Protein AF-0000000075740346 (afdb_homodimer)

Nearest PDB structures (foldseek):
  6wkt-assembly1_A  TM=7.093E-01  e=6.282E-01  Bacillus subtilis subsp. subtilis str. 168
  1x8z-assembly1_A-2  TM=4.408E-01  e=1.291E+00  Arabidopsis thaliana
  1x8z-assembly3_A  TM=4.408E-01  e=1.291E+00  Arabidopsis thaliana
  1x8z-assembly2_C  TM=3.711E-01  e=1.226E+00  Arabidopsis thaliana
  6wkt-assembly1_A  TM=7.091E-01  e=6.767E-01  Bacillus subtilis subsp. subtilis str. 168

pLDDT: mean 74.99, std 20.54, range [30.33, 95.44]

Solvent-accessible surface area (backbone atoms only — not comparable to full-atom values): 16878 Å² total; per-residue (Å²): 137,84,80,79,82,73,70,74,74,73,75,76,65,82,71,90,57,64,65,61,56,53,62,65,62,40,68,74,63,83,58,79,75,68,77,44,74,30,47,50,38,46,49,49,25,42,49,41,40,53,53,29,45,34,54,48,43,38,51,51,48,50,52,32,66,75,29,47,86,83,37,50,70,59,30,51,52,50,51,52,47,50,49,52,23,50,52,27,35,52,52,8,45,53,31,39,59,68,44,36,76,65,10,38,56,28,33,35,51,15,21,54,43,47,43,52,54,55,50,50,51,57,68,71,56,52,86,68,50,77,66,57,68,54,55,54,48,38,28,51,50,26,28,53,39,38,68,29,69,50,27,48,47,45,41,72,101,138,83,81,77,84,74,70,72,78,70,78,78,68,81,69,92,58,62,63,62,54,52,62,66,60,42,66,74,64,83,56,78,76,68,75,43,74,31,46,52,40,45,49,48,24,40,48,41,40,53,52,30,46,33,54,48,44,39,49,52,48,50,52,32,67,72,30,48,86,81,38,50,70,60,28,52,52,50,52,52,47,49,50,51,23,51,54,27,35,51,49,8,45,51,32,40,60,67,45,36,76,66,10,40,56,28,33,35,51,17,20,53,44,46,42,53,54,55,49,50,52,56,67,70,56,52,87,69,49,77,66,56,69,53,53,51,48,39,28,49,50,26,28,54,39,38,66,29,69,49,28,50,46,47,41,72,104

Sequence (314 aa):
MTTDSATAKISHRPTSLDETARADRLPPLPDGLPVEPSSRTAVATAAVSIVNGWATSVVATDLITGWWRSDRLFCIAVGFLALVFASSTTAGVIMLLLRRPFGRYLIVVGAVVAVLTYGGVFIAGARVAWIVHAFPVLPIASAVLALHPQTRRWLFDMTTDSATAKISHRPTSLDETARADRLPPLPDGLPVEPSSRTAVATAAVSIVNGWATSVVATDLITGWWRSDRLFCIAVGFLALVFASSTTAGVIMLLLRRPFGRYLIVVGAVVAVLTYGGVFIAGARVAWIVHAFPVLPIASAVLALHPQTRRWLFD

Secondary structure (DSSP, 8-state):
------TT-------S-HHHHHHHSS-----S----HHHHHHHHHHHHHHHHHHHHHHHHHHHHHHHTTT-HHHHHHHHHHHHHHHHHHHHHHHHHHTT-THHHHHHHHHHHHHHHHHHHHHHTT----HHHHHTTHHHHHHHHHHHSHHHHHHHH-/------TT-------S-HHHHHHHSS-----S----HHHHHHHHHHHHHHHHHHHHHHHHHHHHHHHTTT-HHHHHHHHHHHHHHHHHHHHHHHHHHTT-THHHHHHHHHHHHHHHHHHHHHHTT----HHHHHTTHHHHHHHHHHHSHHHHHHHH-

Foldseek 3Di:
DPPDPPPDPPDPPPDPPCVVVVVVPPPPPCPPVPCPPLVVLLVVLLVLLVVLLVLLVVLLVVVCVVCVPPCVVLNVVSVVLNVLLVVLSVQLNVCLVVLHLCSLVSLLVSLVSSVVSLVVVVVVVPPCPPVSVVSNVSSVVSNCSSPDVSSVVSSVD/DPPPCPPPPPDPPPPPPCVVVVVVPPPPPCPPVPCPPLVVLLVVLLVLLVVLLVLLVVLLVVVLVVCVPPCVVLNVVSVVLNVLLVVLSVQLNVCLVVLHLCSLVSLLVSLVSSVVSLVVVVVVVPPCPPVSVVSNVSSVVSNCSSPDVSSVVSSVD

Organism: Mycobacterium marinum (strain ATCC BAA-535 / M) (NCBI:txid216594)

Radius of gyration: 31.02 Å; Cα contacts (8 Å, |Δi|>4): 321; chains: 2; bounding box: 68×115×75 Å

Structure (mmCIF, N/CA/C/O backbone):
data_AF-0000000075740346-model_v1
#
loop_
_entity.id
_entity.type
_entity.pdbx_description
1 polymer 'Uncharacterized protein'
#
loop_
_atom_site.group_PDB
_atom_site.id
_atom_site.type_symbol
_atom_site.label_atom_id
_atom_site.label_alt_id
_atom_site.label_comp_id
_atom_site.label_asym_id
_atom_site.label_entity_id
_atom_site.label_seq_id
_atom_site.pdbx_PDB_ins_code
_atom_site.Cartn_x
_atom_site.Cartn_y
_atom_site.Cartn_z
_atom_site.occupancy
_atom_site.B_iso_or_equiv
_atom_site.auth_seq_id
_atom_site.auth_comp_id
_atom_site.auth_asym_id
_atom_site.auth_atom_id
_atom_site.pdbx_PDB_model_num
ATOM 1 N N . MET A 1 1 ? 32.062 87.875 22.812 1 30.33 1 MET A N 1
ATOM 2 C CA . MET A 1 1 ? 31.859 86.812 21.875 1 30.33 1 MET A CA 1
ATOM 3 C C . MET A 1 1 ? 31.875 85.438 22.594 1 30.33 1 MET A C 1
ATOM 5 O O . MET A 1 1 ? 32.906 84.75 22.609 1 30.33 1 MET A O 1
ATOM 9 N N . THR A 1 2 ? 31.453 85.375 23.844 1 35.38 2 THR A N 1
ATOM 10 C CA . THR A 1 2 ? 31.312 84.25 24.766 1 35.38 2 THR A CA 1
ATOM 11 C C . THR A 1 2 ? 30.344 83.25 24.188 1 35.38 2 THR A C 1
ATOM 13 O O . THR A 1 2 ? 29.188 83.5 23.938 1 35.38 2 THR A O 1
ATOM 16 N N . THR A 1 3 ? 30.859 82.25 23.344 1 40.22 3 THR A N 1
ATOM 17 C CA . THR A 1 3 ? 30.391 81.062 22.672 1 40.22 3 THR A CA 1
ATOM 18 C C . THR A 1 3 ? 29.781 80.062 23.656 1 40.22 3 THR A C 1
ATOM 20 O O . THR A 1 3 ? 30.469 79.5 24.516 1 40.22 3 THR A O 1
ATOM 23 N N . ASP A 1 4 ? 28.625 80.312 24.297 1 37.72 4 ASP A N 1
ATOM 24 C CA . ASP A 1 4 ? 27.844 79.375 25.125 1 37.72 4 ASP A CA 1
ATOM 25 C C . ASP A 1 4 ? 27.75 78 24.5 1 37.72 4 ASP A C 1
ATOM 27 O O . ASP A 1 4 ? 27.75 77.875 23.266 1 37.72 4 ASP A O 1
ATOM 31 N N . SER A 1 5 ? 28.125 76.875 25.172 1 40.06 5 SER A N 1
ATOM 32 C CA . SER A 1 5 ? 28.312 75.438 25.234 1 40.06 5 SER A CA 1
ATOM 33 C C . SER A 1 5 ? 27.016 74.688 24.922 1 40.06 5 SER A C 1
ATOM 35 O O . SER A 1 5 ? 26.203 74.438 25.812 1 40.06 5 SER A O 1
ATOM 37 N N . ALA A 1 6 ? 26.172 75.125 23.969 1 43.91 6 ALA A N 1
ATOM 38 C CA . ALA A 1 6 ? 24.891 74.438 23.719 1 43.91 6 ALA A CA 1
ATOM 39 C C . ALA A 1 6 ? 25.078 73 23.391 1 43.91 6 ALA A C 1
ATOM 41 O O . ALA A 1 6 ? 24.141 72.312 22.938 1 43.91 6 ALA A O 1
ATOM 42 N N . THR A 1 7 ? 26.266 72.375 23.453 1 39.78 7 THR A N 1
ATOM 43 C CA . THR A 1 7 ? 26.312 71.188 22.609 1 39.78 7 THR A CA 1
ATOM 44 C C . THR A 1 7 ? 25.422 70.062 23.188 1 39.78 7 THR A C 1
ATOM 46 O O . THR A 1 7 ? 25.234 69.062 22.547 1 39.78 7 THR A O 1
ATOM 49 N N . ALA A 1 8 ? 25.125 70.062 24.484 1 43.44 8 ALA A N 1
ATOM 50 C CA . ALA A 1 8 ? 25.156 68.688 24.984 1 43.44 8 ALA A CA 1
ATOM 51 C C . ALA A 1 8 ? 23.891 67.938 24.562 1 43.44 8 ALA A C 1
ATOM 53 O O . ALA A 1 8 ? 23.375 67.062 25.312 1 43.44 8 ALA A O 1
ATOM 54 N N . LYS A 1 9 ? 22.969 68.5 23.828 1 41.09 9 LYS A N 1
ATOM 55 C CA . LYS A 1 9 ? 21.734 67.688 23.906 1 41.09 9 LYS A CA 1
ATOM 56 C C . LYS A 1 9 ? 21.922 66.312 23.25 1 41.09 9 LYS A C 1
ATOM 58 O O . LYS A 1 9 ? 21.75 66.188 22.047 1 41.09 9 LYS A O 1
ATOM 63 N N . ILE A 1 10 ? 23.062 65.688 23.359 1 38.34 10 ILE A N 1
ATOM 64 C CA . ILE A 1 10 ? 23.094 64.438 22.578 1 38.34 10 ILE A CA 1
ATOM 65 C C . ILE A 1 10 ? 21.859 63.594 22.891 1 38.34 10 ILE A C 1
ATOM 67 O O . ILE A 1 10 ? 21.453 63.5 24.062 1 38.34 10 ILE A O 1
ATOM 71 N N . SER A 1 11 ? 21.031 63.156 21.844 1 38.66 11 SER A N 1
ATOM 72 C CA . SER A 1 11 ? 19.953 62.281 21.406 1 38.66 11 SER A CA 1
ATOM 73 C C . SER A 1 11 ? 20.062 60.906 22.016 1 38.66 11 SER A C 1
ATOM 75 O O . SER A 1 11 ? 21.047 60.188 21.766 1 38.66 11 SER A O 1
ATOM 77 N N . HIS A 1 12 ? 19.828 60.75 23.328 1 38.53 12 HIS A N 1
ATOM 78 C CA . HIS A 1 12 ? 19.719 59.406 23.844 1 38.53 12 HIS A CA 1
ATOM 79 C C . HIS A 1 12 ? 18.891 58.531 22.906 1 38.53 12 HIS A C 1
ATOM 81 O O . HIS A 1 12 ? 17.688 58.719 22.766 1 38.53 12 HIS A O 1
ATOM 87 N N . ARG A 1 13 ? 19.453 58.188 21.719 1 42.97 13 ARG A N 1
ATOM 88 C CA . ARG A 1 13 ? 18.812 57.125 20.922 1 42.97 13 ARG A CA 1
ATOM 89 C C . ARG A 1 13 ? 18.312 56 21.812 1 42.97 13 ARG A C 1
ATOM 91 O O . ARG A 1 13 ? 19.047 55.5 22.672 1 42.97 13 ARG A O 1
ATOM 98 N N . PRO A 1 14 ? 16.984 56.031 22.078 1 45.62 14 PRO A N 1
ATOM 99 C CA . PRO A 1 14 ? 16.438 54.844 22.75 1 45.62 14 PRO A CA 1
ATOM 100 C C . PRO A 1 14 ? 17.125 53.562 22.344 1 45.62 14 PRO A C 1
ATOM 102 O O . PRO A 1 14 ? 17.469 53.344 21.172 1 45.62 14 PRO A O 1
ATOM 105 N N . THR A 1 15 ? 18.109 53 23.141 1 41.03 15 THR A N 1
ATOM 106 C CA . THR A 1 15 ? 18.812 51.719 23.109 1 41.03 15 THR A CA 1
ATOM 107 C C . THR A 1 15 ? 17.922 50.625 22.531 1 41.03 15 THR A C 1
ATOM 109 O O . THR A 1 15 ? 16.703 50.75 22.516 1 41.03 15 THR A O 1
ATOM 112 N N . SER A 1 16 ? 18.594 49.469 22.125 1 42.53 16 SER A N 1
ATOM 113 C CA . SER A 1 16 ? 18.422 48.125 21.562 1 42.53 16 S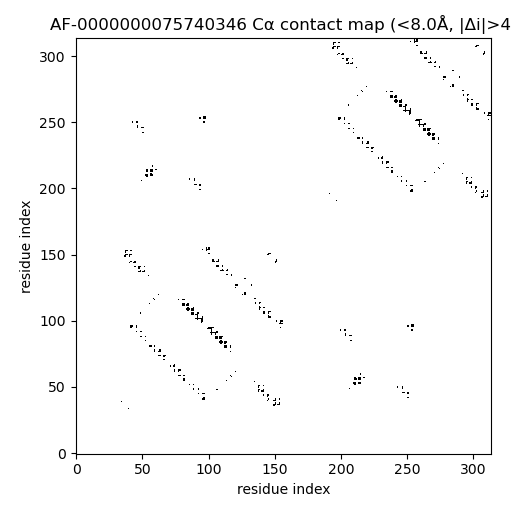ER A CA 1
ATOM 114 C C . SER A 1 16 ? 17.312 47.375 22.281 1 42.53 16 SER A C 1
ATOM 116 O O . SER A 1 16 ? 17.578 46.375 22.969 1 42.53 16 SER A O 1
ATOM 118 N N . LEU A 1 17 ? 16.469 48.062 23.031 1 38.41 17 LEU A N 1
ATOM 119 C CA . LEU A 1 17 ? 15.492 47.281 23.766 1 38.41 17 LEU A CA 1
ATOM 120 C C . LEU A 1 17 ? 14.883 46.188 22.875 1 38.41 17 LEU A C 1
ATOM 122 O O . LEU A 1 17 ? 14.82 45.031 23.266 1 38.41 17 LEU A O 1
ATOM 126 N N . ASP A 1 18 ? 13.719 46.562 22.188 1 38.19 18 ASP A N 1
ATOM 127 C CA . ASP A 1 18 ? 12.531 45.75 21.922 1 38.19 18 ASP A CA 1
ATOM 128 C C . ASP A 1 18 ? 12.781 44.75 20.797 1 38.19 18 ASP A C 1
ATOM 130 O O . ASP A 1 18 ? 11.844 44.125 20.281 1 38.19 18 ASP A O 1
ATOM 134 N N . GLU A 1 19 ? 13.883 44.906 20.062 1 48.41 19 GLU A N 1
ATOM 135 C CA . GLU A 1 19 ? 14.102 43.875 19.047 1 48.41 19 GLU A CA 1
ATOM 136 C C . GLU A 1 19 ? 14.219 42.5 19.672 1 48.41 19 GLU A C 1
ATOM 138 O O . GLU A 1 19 ? 13.742 41.5 19.094 1 48.41 19 GLU A O 1
ATOM 143 N N . THR A 1 20 ? 14.938 42.406 20.828 1 48.62 20 THR A N 1
ATOM 144 C CA . THR A 1 20 ? 15.055 41.094 21.453 1 48.62 20 THR A CA 1
ATOM 145 C C . THR A 1 20 ? 13.695 40.625 21.969 1 48.62 20 THR A C 1
ATOM 147 O O . THR A 1 20 ? 13.445 39.406 22.062 1 48.62 20 THR A O 1
ATOM 150 N N . ALA A 1 21 ? 12.852 41.438 22.469 1 48.16 21 ALA A N 1
ATOM 151 C CA . ALA A 1 21 ? 11.508 41.094 22.891 1 48.16 21 ALA A CA 1
ATOM 152 C C . ALA A 1 21 ? 10.648 40.656 21.719 1 48.16 21 ALA A C 1
ATOM 154 O O . ALA A 1 21 ? 9.789 39.781 21.844 1 48.16 21 ALA A O 1
ATOM 155 N N . ARG A 1 22 ? 10.719 41.281 20.609 1 48.88 22 ARG A N 1
ATOM 156 C CA . ARG A 1 22 ? 9.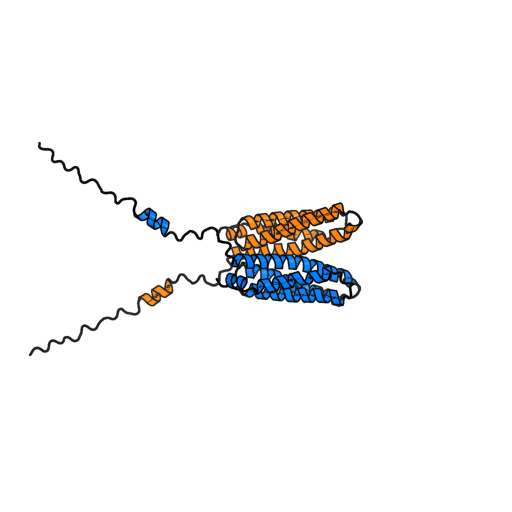969 40.812 19.453 1 48.88 22 ARG A CA 1
ATOM 157 C C . ARG A 1 22 ? 10.5 39.469 18.969 1 48.88 22 ARG A C 1
ATOM 159 O O . ARG A 1 22 ? 9.742 38.625 18.438 1 48.88 22 ARG A O 1
ATOM 166 N N . ALA A 1 23 ? 11.812 39.281 18.984 1 50.09 23 ALA A N 1
ATOM 167 C CA . ALA A 1 23 ? 12.352 37.969 18.625 1 50.09 23 ALA A CA 1
ATOM 168 C C . ALA A 1 23 ? 11.906 36.906 19.609 1 50.09 23 ALA A C 1
ATOM 170 O O . ALA A 1 23 ? 11.727 35.719 19.219 1 50.09 23 ALA A O 1
ATOM 171 N N . ASP A 1 24 ? 11.805 37.125 20.844 1 45.25 24 ASP A N 1
ATOM 172 C CA . ASP A 1 24 ? 11.414 36.125 21.828 1 45.25 24 ASP A CA 1
ATOM 173 C C . ASP A 1 24 ? 9.938 35.75 21.672 1 45.25 24 ASP A C 1
ATOM 175 O O . ASP A 1 24 ? 9.523 34.688 22.109 1 45.25 24 ASP A O 1
ATOM 179 N N . ARG A 1 25 ? 9.047 36.75 21.422 1 44.62 25 ARG A N 1
ATOM 180 C CA . ARG A 1 25 ? 7.641 36.406 21.297 1 44.62 25 ARG A CA 1
ATOM 181 C C . ARG A 1 25 ? 7.359 35.781 19.922 1 44.62 25 ARG A C 1
ATOM 183 O O . ARG A 1 25 ? 6.203 35.688 19.5 1 44.62 25 ARG A O 1
ATOM 190 N N . LEU A 1 26 ? 8.242 35.969 18.938 1 45.31 26 LEU A N 1
ATOM 191 C CA . LEU A 1 26 ? 7.852 35.125 17.828 1 45.31 26 LEU A CA 1
ATOM 192 C C . LEU A 1 26 ? 7.48 33.719 18.297 1 45.31 26 LEU A C 1
ATOM 194 O O . LEU A 1 26 ? 8.211 33.094 19.094 1 45.31 26 LEU A O 1
ATOM 198 N N . PRO A 1 27 ? 6.137 33.406 18.453 1 43.91 27 PRO A N 1
ATOM 199 C CA . PRO A 1 27 ? 5.926 32 18.828 1 43.91 27 PRO A CA 1
ATOM 200 C C . PRO A 1 27 ? 7.039 31.078 18.328 1 43.91 27 PRO A C 1
ATOM 202 O O . PRO A 1 27 ? 7.676 31.375 17.312 1 43.91 27 PRO A O 1
ATOM 205 N N . PRO A 1 28 ? 7.918 30.453 19.219 1 41.09 28 PRO A N 1
ATOM 206 C CA . PRO A 1 28 ? 8.852 29.469 18.641 1 41.09 28 PRO A CA 1
ATOM 207 C C . PRO A 1 28 ? 8.391 28.953 17.281 1 41.09 28 PRO A C 1
ATOM 209 O O . PRO A 1 28 ? 7.188 28.781 17.062 1 41.09 28 PRO A O 1
ATOM 212 N N . LEU A 1 29 ? 8.859 29.406 16.172 1 40.84 29 LEU A N 1
ATOM 213 C CA . LEU A 1 29 ? 8.602 28.656 14.945 1 40.84 29 LEU A CA 1
ATOM 214 C C . LEU A 1 29 ? 8.328 27.188 15.25 1 40.84 29 LEU A C 1
ATOM 216 O O . LEU A 1 29 ? 8.945 26.609 16.156 1 40.84 29 LEU A O 1
ATOM 220 N N . PRO A 1 30 ? 7.027 26.781 15.18 1 39.31 30 PRO A N 1
ATOM 221 C CA . PRO A 1 30 ? 6.91 25.359 15.5 1 39.31 30 PRO A CA 1
ATOM 222 C C . PRO A 1 30 ? 8.188 24.578 15.195 1 39.31 30 PRO A C 1
ATOM 224 O O . PRO A 1 30 ? 8.711 24.656 14.078 1 39.31 30 PRO A O 1
ATOM 227 N N . ASP A 1 31 ? 9.227 24.641 16.031 1 39.09 31 ASP A N 1
ATOM 228 C CA . ASP A 1 31 ? 10.406 23.781 15.906 1 39.09 31 ASP A CA 1
ATOM 229 C C . ASP A 1 31 ? 10.156 22.656 14.906 1 39.09 31 ASP A C 1
ATOM 231 O O . ASP A 1 31 ? 9.008 22.375 14.555 1 39.09 31 ASP A O 1
ATOM 235 N N . GLY A 1 32 ? 11.203 21.922 14.383 1 40.31 32 GLY A N 1
ATOM 236 C CA . GLY A 1 32 ? 11.078 20.688 13.625 1 40.31 32 GLY A CA 1
ATOM 237 C C . GLY A 1 32 ? 9.891 19.844 14.055 1 40.31 32 GLY A C 1
ATOM 238 O O . GLY A 1 32 ? 9.438 19.938 15.195 1 40.31 32 GLY A O 1
ATOM 239 N N . LEU A 1 33 ? 8.789 19.781 13.344 1 42.03 33 LEU A N 1
ATOM 240 C CA . LEU A 1 33 ? 7.609 19.016 13.742 1 42.03 33 LEU A CA 1
ATOM 241 C C . LEU A 1 33 ? 7.98 17.906 14.727 1 42.03 33 LEU A C 1
ATOM 243 O O . LEU A 1 33 ? 8.711 16.984 14.375 1 42.03 33 LEU A O 1
ATOM 247 N N . PRO A 1 34 ? 8.336 18.109 15.898 1 44.19 34 PRO A N 1
ATOM 248 C CA . PRO A 1 34 ? 8.508 17 16.828 1 44.19 34 PRO A CA 1
ATOM 249 C C . PRO A 1 34 ? 7.625 15.797 16.484 1 44.19 34 PRO A C 1
ATOM 251 O O . PRO A 1 34 ? 6.43 15.961 16.234 1 44.19 34 PRO A O 1
ATOM 254 N N . VAL A 1 35 ? 8.172 14.82 15.703 1 51.28 35 VAL A N 1
ATOM 255 C CA . VAL A 1 35 ? 7.398 13.586 15.57 1 51.28 35 VAL A CA 1
ATOM 256 C C . VAL A 1 35 ? 6.812 13.203 16.922 1 51.28 35 VAL A C 1
ATOM 258 O O . VAL A 1 35 ? 7.547 12.875 17.859 1 51.28 35 VAL A O 1
ATOM 261 N N . GLU A 1 36 ? 5.895 13.93 17.422 1 57.44 36 GLU A N 1
ATOM 262 C CA . GLU A 1 36 ? 5.191 13.578 18.656 1 57.44 36 GLU A CA 1
ATOM 263 C C . GLU A 1 36 ? 4.871 12.086 18.703 1 57.44 36 GLU A C 1
ATOM 265 O O . GLU A 1 36 ? 4.73 11.445 17.656 1 57.44 36 GLU A O 1
ATOM 270 N N . PRO A 1 37 ? 5.246 11.422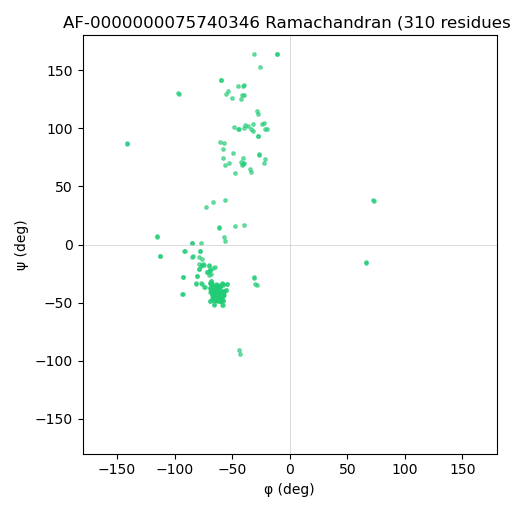 19.844 1 56.56 37 PRO A N 1
ATOM 271 C CA . PRO A 1 37 ? 4.953 10 20.031 1 56.56 37 PRO A CA 1
ATOM 272 C C . PRO A 1 37 ? 3.686 9.555 19.312 1 56.56 37 PRO A C 1
ATOM 274 O O . PRO A 1 37 ? 3.635 8.445 18.766 1 56.56 37 PRO A O 1
ATOM 277 N N . SER A 1 38 ? 2.691 10.43 19.234 1 62.12 38 SER A N 1
ATOM 278 C CA . SER A 1 38 ? 1.438 10.102 18.562 1 62.12 38 SER A CA 1
ATOM 279 C C . SER A 1 38 ? 1.634 9.969 17.062 1 62.12 38 SER A C 1
ATOM 281 O O . SER A 1 38 ? 1.048 9.086 16.422 1 62.12 38 SER A O 1
ATOM 283 N N . SER A 1 39 ? 2.709 10.617 16.703 1 77.56 39 SER A N 1
ATOM 284 C CA . SER A 1 39 ? 2.984 10.57 15.273 1 77.56 39 SER A CA 1
ATOM 285 C C . SER A 1 39 ? 3.623 9.242 14.883 1 77.56 39 SER A C 1
ATOM 287 O O . SER A 1 39 ? 3.332 8.703 13.812 1 77.56 39 SER A O 1
ATOM 289 N N . ARG A 1 40 ? 4.195 8.625 15.93 1 85.19 40 ARG A N 1
ATOM 290 C CA . ARG A 1 40 ? 4.867 7.359 15.648 1 85.19 40 ARG A CA 1
ATOM 291 C C . ARG A 1 40 ? 3.855 6.23 15.477 1 85.19 40 ARG A C 1
ATOM 293 O O . ARG A 1 40 ? 4.039 5.352 14.633 1 85.19 40 ARG A O 1
ATOM 300 N N . THR A 1 41 ? 2.816 6.324 16.188 1 85.75 41 THR A N 1
ATOM 301 C CA . THR A 1 41 ? 1.811 5.273 16.094 1 85.75 41 THR A CA 1
ATOM 302 C C . THR A 1 41 ? 1.021 5.391 14.789 1 85.75 41 THR A C 1
ATOM 304 O O . THR A 1 41 ? 0.663 4.379 14.18 1 85.75 41 THR A O 1
ATOM 307 N N . ALA A 1 42 ? 0.803 6.59 14.438 1 88.31 42 ALA A N 1
ATOM 308 C CA . ALA A 1 42 ? 0.122 6.801 13.164 1 88.31 42 ALA A CA 1
ATOM 309 C C . ALA A 1 42 ? 0.976 6.312 12 1 88.31 42 ALA A C 1
ATOM 311 O O . ALA A 1 42 ? 0.472 5.66 11.086 1 88.31 42 ALA A O 1
ATOM 312 N N . VAL A 1 43 ? 2.217 6.598 12.117 1 90.12 43 VAL A N 1
ATOM 313 C CA . VAL A 1 43 ? 3.166 6.172 11.094 1 90.12 43 VAL A CA 1
ATOM 314 C C . VAL A 1 43 ? 3.27 4.648 11.086 1 90.12 43 VAL A C 1
ATOM 316 O O . VAL A 1 43 ? 3.234 4.027 10.016 1 90.12 43 VAL A O 1
ATOM 319 N N . ALA A 1 44 ? 3.346 4.105 12.148 1 92 44 ALA A N 1
ATOM 320 C CA . ALA A 1 44 ? 3.418 2.652 12.266 1 92 44 ALA A CA 1
ATOM 321 C C . ALA A 1 44 ? 2.154 1.995 11.727 1 92 44 ALA A C 1
ATOM 323 O O . ALA A 1 44 ? 2.225 0.981 11.023 1 92 44 ALA A O 1
ATOM 324 N N . THR A 1 45 ? 1.029 2.584 12.062 1 92.69 45 THR A N 1
ATOM 325 C CA . THR A 1 45 ? -0.24 2.064 11.57 1 92.69 45 THR A CA 1
ATOM 326 C C . THR A 1 45 ? -0.282 2.098 10.039 1 92.69 45 THR A C 1
ATOM 328 O O . THR A 1 45 ? -0.655 1.11 9.406 1 92.69 45 THR A O 1
ATOM 331 N N . ALA A 1 46 ? 0.135 3.16 9.523 1 93.88 46 ALA A N 1
ATOM 332 C CA . ALA A 1 46 ? 0.14 3.303 8.062 1 93.88 46 ALA A CA 1
ATOM 333 C C . ALA A 1 46 ? 1.101 2.309 7.422 1 93.88 46 ALA A C 1
ATOM 335 O O . ALA A 1 46 ? 0.745 1.631 6.453 1 93.88 46 ALA A O 1
ATOM 336 N N . ALA A 1 47 ? 2.275 2.188 7.965 1 93.75 47 ALA A N 1
ATOM 337 C CA . ALA A 1 47 ? 3.291 1.286 7.43 1 93.75 47 ALA A CA 1
ATOM 338 C C . ALA A 1 47 ? 2.818 -0.164 7.477 1 93.75 47 ALA A C 1
ATOM 340 O O . ALA A 1 47 ? 2.865 -0.875 6.473 1 93.75 47 ALA A O 1
ATOM 341 N N . VAL A 1 48 ? 2.309 -0.57 8.508 1 93.56 48 VAL A N 1
ATOM 342 C CA . VAL A 1 48 ? 1.862 -1.945 8.703 1 93.56 48 VAL A CA 1
ATOM 343 C C . VAL A 1 48 ? 0.66 -2.229 7.805 1 93.56 48 VAL A C 1
ATOM 345 O O . VAL A 1 48 ? 0.546 -3.316 7.234 1 93.56 48 VAL A O 1
ATOM 348 N N . SER A 1 49 ? -0.209 -1.264 7.703 1 95 49 SER A N 1
ATOM 349 C CA . SER A 1 49 ? -1.384 -1.431 6.852 1 95 49 SER A CA 1
ATOM 350 C C . SER A 1 49 ? -0.99 -1.573 5.387 1 95 49 SER A C 1
ATOM 352 O O . SER A 1 49 ? -1.563 -2.387 4.66 1 95 49 SER A O 1
ATOM 354 N N . ILE A 1 50 ? -0.055 -0.805 4.98 1 93.88 50 ILE A N 1
ATOM 355 C CA . ILE A 1 50 ? 0.409 -0.884 3.6 1 93.88 50 ILE A CA 1
ATOM 356 C C . ILE A 1 50 ? 1.056 -2.244 3.35 1 93.88 50 ILE A C 1
ATOM 358 O O . ILE A 1 50 ? 0.735 -2.922 2.369 1 93.88 50 ILE A O 1
ATOM 362 N N . VAL A 1 51 ? 1.892 -2.74 4.215 1 91.81 51 VAL A N 1
ATOM 363 C CA . VAL A 1 51 ? 2.555 -4.035 4.102 1 91.81 51 VAL A CA 1
ATOM 364 C C . VAL A 1 51 ? 1.515 -5.152 4.141 1 91.81 51 VAL A C 1
ATOM 366 O O . VAL A 1 51 ? 1.612 -6.129 3.393 1 91.81 51 VAL A O 1
ATOM 369 N N . ASN A 1 52 ? 0.596 -4.926 5.012 1 92.5 52 ASN A N 1
ATOM 370 C CA . ASN A 1 52 ? -0.514 -5.871 5.07 1 92.5 52 ASN A CA 1
ATOM 371 C C . ASN A 1 52 ? -1.229 -5.977 3.727 1 92.5 52 ASN A C 1
ATOM 373 O O . ASN A 1 52 ? -1.646 -7.062 3.324 1 92.5 52 ASN A O 1
ATOM 377 N N . GLY A 1 53 ? -1.391 -4.855 3.123 1 92.12 53 GLY A N 1
ATOM 378 C CA . GLY A 1 53 ? -2.012 -4.852 1.808 1 92.12 53 GLY A CA 1
ATOM 379 C C . GLY A 1 53 ? -1.235 -5.652 0.779 1 92.12 53 GLY A C 1
ATOM 380 O O . GLY A 1 53 ? -1.826 -6.359 -0.04 1 92.12 53 GLY A O 1
ATOM 381 N N . TRP A 1 54 ? 0.059 -5.57 0.799 1 91.06 54 TRP A N 1
ATOM 382 C CA . TRP A 1 54 ? 0.9 -6.332 -0.118 1 91.06 54 TRP A CA 1
ATOM 383 C C . TRP A 1 54 ? 0.742 -7.828 0.115 1 91.06 54 TRP A C 1
ATOM 385 O O . TRP A 1 54 ? 0.553 -8.594 -0.833 1 91.06 54 TRP A O 1
ATOM 395 N N . ALA A 1 55 ? 0.829 -8.195 1.269 1 88.81 55 ALA A N 1
ATOM 396 C CA . ALA A 1 55 ? 0.677 -9.602 1.621 1 88.81 55 ALA A CA 1
ATOM 397 C C . ALA A 1 55 ? -0.701 -10.117 1.223 1 88.81 55 ALA A C 1
ATOM 399 O O . ALA A 1 55 ? -0.822 -11.219 0.667 1 88.81 55 ALA A O 1
ATOM 400 N N . THR A 1 56 ? -1.681 -9.383 1.511 1 90.25 56 THR A N 1
ATOM 401 C CA . THR A 1 56 ? -3.053 -9.789 1.228 1 90.25 56 THR A CA 1
ATOM 402 C C . THR A 1 56 ? -3.285 -9.891 -0.277 1 90.25 56 THR A C 1
ATOM 404 O O . THR A 1 56 ? -3.988 -10.797 -0.74 1 90.25 56 THR A O 1
ATOM 407 N N . SER A 1 57 ? -2.732 -9.016 -0.958 1 89.31 57 SER A N 1
ATOM 408 C CA . SER A 1 57 ? -2.893 -9.055 -2.406 1 89.31 57 SER A CA 1
ATOM 409 C C . SER A 1 57 ? -2.238 -10.297 -2.998 1 89.31 57 SER A C 1
ATOM 411 O O . SER A 1 57 ? -2.797 -10.938 -3.895 1 89.31 57 SER A O 1
ATOM 413 N N . VAL A 1 58 ? -1.095 -10.695 -2.545 1 87.44 58 VAL A N 1
ATOM 414 C CA . VAL A 1 58 ? -0.395 -11.891 -3.004 1 87.44 58 VAL A CA 1
ATOM 415 C C . VAL A 1 58 ? -1.22 -13.133 -2.674 1 87.44 58 VAL A C 1
ATOM 417 O O . VAL A 1 58 ? -1.408 -14.008 -3.525 1 87.44 58 VAL A O 1
ATOM 420 N N . VAL A 1 59 ? -1.726 -13.164 -1.533 1 85.81 59 VAL A N 1
ATOM 421 C CA . VAL A 1 59 ? -2.506 -14.312 -1.092 1 85.81 59 VAL A CA 1
ATOM 422 C C . VAL A 1 59 ? -3.793 -14.414 -1.91 1 85.81 59 VAL A C 1
ATOM 424 O O . VAL A 1 59 ? -4.172 -15.5 -2.352 1 85.81 59 VAL A O 1
ATOM 427 N N . ALA A 1 60 ? -4.43 -13.297 -2.021 1 88.81 60 ALA A N 1
ATOM 428 C CA . ALA A 1 60 ? -5.668 -13.281 -2.799 1 88.81 60 ALA A CA 1
ATOM 429 C C . ALA A 1 60 ? -5.422 -13.75 -4.23 1 88.81 60 ALA A C 1
ATOM 431 O O . ALA A 1 60 ? -6.219 -14.516 -4.785 1 88.81 60 ALA A O 1
ATOM 432 N N . THR A 1 61 ? -4.379 -13.289 -4.809 1 88.12 61 THR A N 1
ATOM 433 C CA . THR A 1 61 ? -4.066 -13.688 -6.176 1 88.12 61 THR A CA 1
ATOM 434 C C . THR A 1 61 ? -3.738 -15.18 -6.242 1 88.12 61 THR A C 1
ATOM 436 O O . THR A 1 61 ? -4.16 -15.875 -7.172 1 88.12 61 THR A O 1
ATOM 439 N N . ASP A 1 62 ? -3.023 -15.641 -5.301 1 84.94 62 ASP A N 1
ATOM 440 C CA . ASP A 1 62 ? -2.705 -17.062 -5.242 1 84.94 62 ASP A CA 1
ATOM 441 C C . ASP A 1 62 ? -3.975 -17.906 -5.137 1 84.94 62 ASP A C 1
ATOM 443 O O . ASP A 1 62 ? -4.09 -18.953 -5.785 1 84.94 62 ASP A O 1
ATOM 447 N N . LEU A 1 63 ? -4.852 -17.531 -4.324 1 83.94 63 LEU A N 1
ATOM 448 C CA . LEU A 1 63 ? -6.113 -18.25 -4.16 1 83.94 63 LEU A CA 1
ATOM 449 C C . LEU A 1 63 ? -6.902 -18.25 -5.465 1 83.94 63 LEU A C 1
ATOM 451 O O . LEU A 1 63 ? -7.438 -19.297 -5.859 1 83.94 63 LEU A O 1
ATOM 455 N N . ILE A 1 64 ? -6.934 -17.094 -6.105 1 86.38 64 ILE A N 1
ATOM 456 C CA . ILE A 1 64 ? -7.695 -16.953 -7.344 1 86.38 64 ILE A CA 1
ATOM 457 C C . ILE A 1 64 ? -7.059 -17.812 -8.438 1 86.38 64 ILE A C 1
ATOM 459 O O . ILE A 1 64 ? -7.754 -18.547 -9.141 1 86.38 64 ILE A O 1
ATOM 463 N N . THR A 1 65 ? -5.824 -17.781 -8.555 1 84.62 65 THR A N 1
ATOM 464 C CA . THR A 1 65 ? -5.121 -18.547 -9.578 1 84.62 65 THR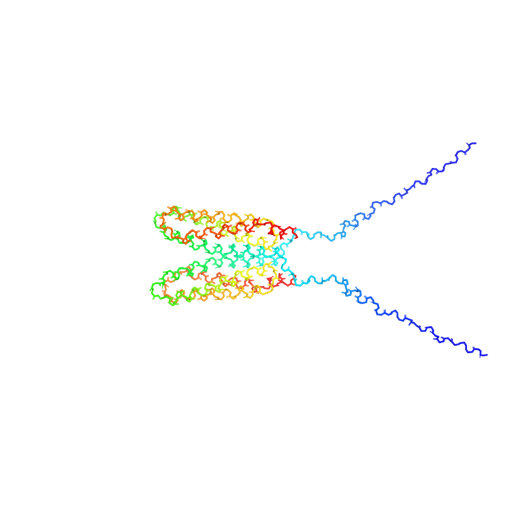 A CA 1
ATOM 465 C C . THR A 1 65 ? -5.219 -20.047 -9.297 1 84.62 65 THR A C 1
ATOM 467 O O . THR A 1 65 ? -5.324 -20.859 -10.219 1 84.62 65 THR A O 1
ATOM 470 N N . GLY A 1 66 ? -5.145 -20.422 -8.086 1 82.38 66 GLY A N 1
ATOM 471 C CA . GLY A 1 66 ? -5.188 -21.828 -7.703 1 82.38 66 GLY A CA 1
ATOM 472 C C . GLY A 1 66 ? -6.543 -22.469 -7.938 1 82.38 66 GLY A C 1
ATOM 473 O O . GLY A 1 66 ? -6.625 -23.672 -8.227 1 82.38 66 GLY A O 1
ATOM 474 N N . TRP A 1 67 ? -7.578 -21.641 -7.801 1 79.88 67 TRP A N 1
ATOM 475 C CA . TRP A 1 67 ? -8.906 -22.234 -7.867 1 79.88 67 TRP A CA 1
ATOM 476 C C . TRP A 1 67 ? -9.672 -21.719 -9.086 1 79.88 67 TRP A C 1
ATOM 478 O O . TRP A 1 67 ? -10.883 -21.922 -9.203 1 79.88 67 TRP A O 1
ATOM 488 N N . TRP A 1 68 ? -9.055 -20.969 -9.961 1 79.12 68 TRP A N 1
ATOM 489 C CA . TRP A 1 68 ? -9.695 -20.328 -11.109 1 79.12 68 TRP A CA 1
ATOM 490 C C . TRP A 1 68 ? -10.43 -21.359 -11.961 1 79.12 68 TRP A C 1
ATOM 492 O O . TRP A 1 68 ? -11.539 -21.094 -12.438 1 79.12 68 TRP A O 1
ATOM 502 N N . ARG A 1 69 ? -9.898 -22.594 -12.055 1 84.56 69 ARG A N 1
ATOM 503 C CA . ARG A 1 69 ? -10.484 -23.594 -12.945 1 84.56 69 ARG A CA 1
ATOM 504 C C . ARG A 1 69 ? -11.5 -24.453 -12.211 1 84.56 69 ARG A C 1
ATOM 506 O O . ARG A 1 69 ? -12.477 -24.922 -12.812 1 84.56 69 ARG A O 1
ATOM 513 N N . SER A 1 70 ? -11.453 -24.688 -10.992 1 82.88 70 SER A N 1
ATOM 514 C CA . SER A 1 70 ? -12.289 -25.609 -10.242 1 82.88 70 SER A CA 1
ATOM 515 C C . SER A 1 70 ? -13.516 -24.906 -9.664 1 82.88 70 SER A C 1
ATOM 517 O O . SER A 1 70 ? -14.625 -25.438 -9.711 1 82.88 70 SER A O 1
ATOM 519 N N . ASP A 1 71 ? -13.336 -23.734 -9.133 1 86.06 71 ASP A N 1
ATOM 520 C CA . ASP A 1 71 ? -14.43 -23.062 -8.445 1 86.06 71 ASP A CA 1
ATOM 521 C C . ASP A 1 71 ? -14.414 -21.562 -8.734 1 86.06 71 ASP A C 1
ATOM 523 O O . ASP A 1 71 ? -13.891 -20.781 -7.938 1 86.06 71 ASP A O 1
ATOM 527 N N . ARG A 1 72 ? -15.039 -21.188 -9.812 1 86.38 72 ARG A N 1
ATOM 528 C CA . ARG A 1 72 ? -15.055 -19.781 -10.242 1 86.38 72 ARG A CA 1
ATOM 529 C C . ARG A 1 72 ? -15.82 -18.922 -9.258 1 86.38 72 ARG A C 1
ATOM 531 O O . ARG A 1 72 ? -15.469 -17.75 -9.047 1 86.38 72 ARG A O 1
ATOM 538 N N . LEU A 1 73 ? -16.938 -19.578 -8.742 1 85.75 73 LEU A N 1
ATOM 539 C CA . LEU A 1 73 ? -17.703 -18.812 -7.766 1 85.75 73 LEU A CA 1
ATOM 540 C C . LEU A 1 73 ? -16.844 -18.422 -6.566 1 85.75 73 LEU A C 1
ATOM 542 O O . LEU A 1 73 ? -16.938 -17.312 -6.066 1 85.75 73 LEU A O 1
ATOM 546 N N . PHE A 1 74 ? -16.062 -19.281 -6.125 1 86.06 74 PHE A N 1
ATOM 547 C CA . PHE A 1 74 ? -15.141 -19.016 -5.027 1 86.06 74 PHE A CA 1
ATOM 548 C C . PHE A 1 74 ? -14.156 -17.906 -5.402 1 86.06 74 PHE A C 1
ATOM 550 O O . PHE A 1 74 ? -13.906 -17 -4.605 1 86.06 74 PHE A O 1
ATOM 557 N N . CYS A 1 75 ? -13.656 -17.906 -6.621 1 87.44 75 CYS A N 1
ATOM 558 C CA . CYS A 1 75 ? -12.695 -16.906 -7.09 1 87.44 75 CYS A CA 1
ATOM 559 C C . CYS A 1 75 ? -13.328 -15.531 -7.16 1 87.44 75 CYS A C 1
ATOM 561 O O . CYS A 1 75 ? -12.688 -14.531 -6.832 1 87.44 75 CYS A O 1
ATOM 563 N N . ILE A 1 76 ? -14.516 -15.477 -7.598 1 91.12 76 ILE A N 1
ATOM 564 C CA . ILE A 1 76 ? -15.234 -14.211 -7.676 1 91.12 76 ILE A CA 1
ATOM 565 C C . ILE A 1 76 ? -15.453 -13.648 -6.273 1 91.12 76 ILE A C 1
ATOM 567 O O . ILE A 1 76 ? -15.297 -12.445 -6.047 1 91.12 76 ILE A O 1
ATOM 571 N N . ALA A 1 77 ? -15.797 -14.477 -5.391 1 90.75 77 ALA A N 1
ATOM 572 C CA . ALA A 1 77 ? -15.969 -14.055 -4 1 90.75 77 ALA A CA 1
ATOM 573 C C . ALA A 1 77 ? -14.672 -13.492 -3.436 1 90.75 77 ALA A C 1
ATOM 575 O O . ALA A 1 77 ? -14.672 -12.422 -2.814 1 90.75 77 ALA A O 1
ATOM 576 N N . VAL A 1 78 ? -13.609 -14.086 -3.699 1 91.25 78 VAL A N 1
ATOM 577 C CA . VAL A 1 78 ? -12.305 -13.633 -3.223 1 91.25 78 VAL A CA 1
ATOM 578 C C . VAL A 1 78 ? -11.945 -12.305 -3.873 1 91.25 78 VAL A C 1
ATOM 580 O O . VAL A 1 78 ? -11.43 -11.398 -3.209 1 91.25 78 VAL A O 1
ATOM 583 N N . GLY A 1 79 ? -12.203 -12.258 -5.164 1 92.12 79 GLY A N 1
ATOM 584 C CA . GLY A 1 79 ? -11.969 -11.008 -5.867 1 92.12 79 GLY A CA 1
ATOM 585 C C . GLY A 1 79 ? -12.758 -9.844 -5.293 1 92.12 79 GLY A C 1
ATOM 586 O O . GLY A 1 79 ? -12.234 -8.734 -5.164 1 92.12 79 GLY A O 1
ATOM 587 N N . PHE A 1 80 ? -13.992 -10.07 -4.98 1 94.44 80 PHE A N 1
ATOM 588 C CA . PHE A 1 80 ? -14.836 -9.055 -4.363 1 94.44 80 PHE A CA 1
ATOM 589 C C . PHE A 1 80 ? -14.266 -8.633 -3.012 1 94.44 80 PHE A C 1
ATOM 591 O O . PHE A 1 80 ? -14.164 -7.441 -2.723 1 94.44 80 PHE A O 1
ATOM 598 N N . LEU A 1 81 ? -13.875 -9.578 -2.248 1 93.69 81 LEU A N 1
ATOM 599 C CA . LEU A 1 81 ? -13.297 -9.281 -0.942 1 93.69 81 LEU A CA 1
ATOM 600 C C . LEU A 1 81 ? -12.008 -8.477 -1.089 1 93.69 81 LEU A C 1
ATOM 602 O O . LEU A 1 81 ? -11.766 -7.539 -0.329 1 93.69 81 LEU A O 1
ATOM 606 N N . ALA A 1 82 ? -11.258 -8.844 -2.008 1 93.81 82 ALA A N 1
ATOM 607 C CA . ALA A 1 82 ? -9.992 -8.156 -2.26 1 93.81 82 ALA A CA 1
ATOM 608 C C . ALA A 1 82 ? -10.234 -6.695 -2.641 1 93.81 82 ALA A C 1
ATOM 610 O O . ALA A 1 82 ? -9.5 -5.805 -2.211 1 93.81 82 ALA A O 1
ATOM 611 N N . LEU A 1 83 ? -11.25 -6.48 -3.451 1 93.81 83 LEU A N 1
ATOM 612 C CA . LEU A 1 83 ? -11.594 -5.121 -3.859 1 93.81 83 LEU A CA 1
ATOM 613 C C . LEU A 1 83 ? -12.031 -4.289 -2.658 1 93.81 83 LEU A C 1
ATOM 615 O O . LEU A 1 83 ? -11.609 -3.141 -2.506 1 93.81 83 LEU A O 1
ATOM 619 N N . VAL A 1 84 ? -12.812 -4.828 -1.895 1 94.31 84 VAL A N 1
ATOM 620 C CA . VAL A 1 84 ? -13.289 -4.148 -0.693 1 94.31 84 VAL A CA 1
ATOM 621 C C . VAL A 1 84 ? -12.109 -3.854 0.234 1 94.31 84 VAL A C 1
ATOM 623 O O . VAL A 1 84 ? -11.984 -2.744 0.754 1 94.31 84 VAL A O 1
ATOM 626 N N . PHE A 1 85 ? -11.289 -4.82 0.386 1 95.38 85 PHE A N 1
ATOM 627 C CA . PHE A 1 85 ? -10.094 -4.66 1.204 1 95.38 85 PHE A CA 1
ATOM 628 C C . PHE A 1 85 ? -9.203 -3.557 0.65 1 95.38 85 PHE A C 1
ATOM 630 O O . PHE A 1 85 ? -8.734 -2.695 1.397 1 95.38 85 PHE A O 1
ATOM 637 N N . ALA A 1 86 ? -8.969 -3.607 -0.566 1 94.75 86 ALA A N 1
ATOM 638 C CA . ALA A 1 86 ? -8.094 -2.635 -1.208 1 94.75 86 ALA A CA 1
ATOM 639 C C . ALA A 1 86 ? -8.625 -1.214 -1.031 1 94.75 86 ALA A C 1
ATOM 641 O O . ALA A 1 86 ? -7.875 -0.307 -0.658 1 94.75 86 ALA A O 1
ATOM 642 N N . SER A 1 87 ? -9.875 -1.022 -1.306 1 94.75 87 SER A N 1
ATOM 643 C CA . SER A 1 87 ? -10.492 0.294 -1.206 1 94.75 87 SER A CA 1
ATOM 644 C C . SER A 1 87 ? -10.484 0.802 0.232 1 94.75 87 SER A C 1
ATOM 646 O O . SER A 1 87 ? -10.125 1.954 0.486 1 94.75 87 SER A O 1
ATOM 648 N N . SER A 1 88 ? -10.844 -0.049 1.104 1 95.19 88 SER A N 1
ATOM 649 C CA . SER A 1 88 ? -10.914 0.34 2.51 1 95.19 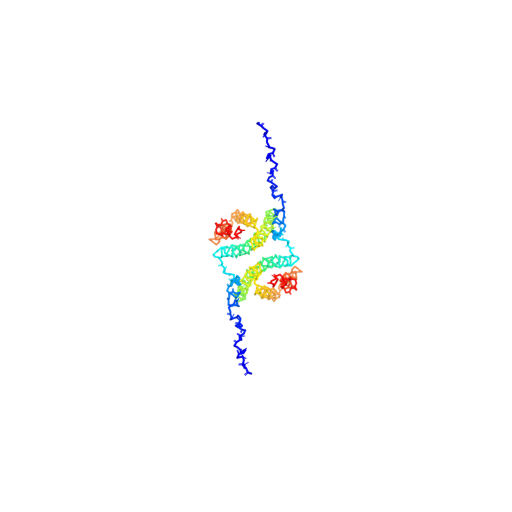88 SER A CA 1
ATOM 650 C C . SER A 1 88 ? -9.531 0.669 3.061 1 95.19 88 SER A C 1
ATOM 652 O O . SER A 1 88 ? -9.359 1.665 3.768 1 95.19 88 SER A O 1
ATOM 654 N N . THR A 1 89 ? -8.594 -0.185 2.76 1 94.62 89 THR A N 1
ATOM 655 C CA . THR A 1 89 ? -7.234 0.016 3.264 1 94.62 89 THR A CA 1
ATOM 656 C C . THR A 1 89 ? -6.629 1.291 2.686 1 94.62 89 THR A C 1
ATOM 658 O O . THR A 1 89 ? -6.031 2.086 3.414 1 94.62 89 THR A O 1
ATOM 661 N N . THR A 1 90 ? -6.719 1.516 1.408 1 95.25 90 THR A N 1
ATOM 662 C CA . THR A 1 90 ? -6.188 2.711 0.764 1 95.25 90 THR A CA 1
ATOM 663 C C . THR A 1 90 ? -6.812 3.969 1.362 1 95.25 90 THR A C 1
ATOM 665 O O . THR A 1 90 ? -6.098 4.875 1.798 1 95.25 90 THR A O 1
ATOM 668 N N . ALA A 1 91 ? -8.141 3.957 1.394 1 95.12 91 ALA A N 1
ATOM 669 C CA . ALA A 1 91 ? -8.852 5.102 1.954 1 95.12 91 ALA A CA 1
ATOM 670 C C . ALA A 1 91 ? -8.5 5.301 3.426 1 95.12 91 ALA A C 1
ATOM 672 O O . ALA A 1 91 ? -8.312 6.434 3.875 1 95.12 91 ALA A O 1
ATOM 673 N N . GLY A 1 92 ? -8.445 4.23 4.113 1 95.06 92 GLY A N 1
ATOM 674 C CA . GLY A 1 92 ? -8.141 4.312 5.531 1 95.06 92 GLY A CA 1
ATOM 675 C C . GLY A 1 92 ? -6.777 4.914 5.816 1 95.06 92 GLY A C 1
ATOM 676 O O . GLY A 1 92 ? -6.645 5.793 6.668 1 95.06 92 GLY A O 1
ATOM 677 N N . VAL A 1 93 ? -5.758 4.457 5.145 1 93.62 93 VAL A N 1
ATOM 678 C CA . VAL A 1 93 ? -4.398 4.945 5.34 1 93.62 93 VAL A CA 1
ATOM 679 C C . VAL A 1 93 ? -4.336 6.438 5.008 1 93.62 93 VAL A C 1
ATOM 681 O O . VAL A 1 93 ? -3.756 7.223 5.762 1 93.62 93 VAL A O 1
ATOM 684 N N . ILE A 1 94 ? -4.922 6.797 3.971 1 92.25 94 ILE A N 1
ATOM 685 C CA . ILE A 1 94 ? -4.887 8.188 3.523 1 92.25 94 ILE A CA 1
ATOM 686 C C . ILE A 1 94 ? -5.621 9.07 4.531 1 92.25 94 ILE A C 1
ATOM 688 O O . ILE A 1 94 ? -5.09 10.086 4.977 1 92.25 94 ILE A O 1
ATOM 692 N N . MET A 1 95 ? -6.82 8.695 4.859 1 92 95 MET A N 1
ATOM 693 C CA . MET A 1 95 ? -7.617 9.484 5.793 1 92 95 MET A CA 1
ATOM 694 C C . MET A 1 95 ? -6.938 9.57 7.156 1 92 95 MET A C 1
ATOM 696 O O . MET A 1 95 ? -6.984 10.602 7.816 1 92 95 MET A O 1
ATOM 700 N N . LEU A 1 96 ? -6.391 8.523 7.57 1 89.44 96 LEU A N 1
ATOM 701 C CA . LEU A 1 96 ? -5.68 8.508 8.844 1 89.44 96 LEU A CA 1
ATOM 702 C C . LEU A 1 96 ? -4.555 9.539 8.852 1 89.44 96 LEU A C 1
ATOM 704 O O . LEU A 1 96 ? -4.422 10.312 9.805 1 89.44 96 LEU A O 1
ATOM 708 N N . LEU A 1 97 ? -3.729 9.617 7.875 1 87.06 97 LEU A N 1
ATOM 709 C CA . LEU A 1 97 ? -2.582 10.523 7.812 1 87.06 97 LEU A CA 1
ATOM 710 C C . LEU A 1 97 ? -3.033 11.961 7.605 1 87.06 97 LEU A C 1
ATOM 712 O O . LEU A 1 97 ? -2.291 12.898 7.906 1 87.06 97 LEU A O 1
ATOM 716 N N . LEU A 1 98 ? -4.207 12.055 7.055 1 84.38 98 LEU A N 1
ATOM 717 C CA . LEU A 1 98 ? -4.766 13.398 6.922 1 84.38 98 LEU A CA 1
ATOM 718 C C . LEU A 1 98 ? -5.484 13.82 8.203 1 84.38 98 LEU A C 1
ATOM 720 O O . LEU A 1 98 ? -6.137 14.859 8.234 1 84.38 98 LEU A O 1
ATOM 724 N N . ARG A 1 99 ? -5.484 13.008 9.195 1 86.12 99 ARG A N 1
ATOM 725 C CA . ARG A 1 99 ? -5.988 13.281 10.539 1 86.12 99 ARG A CA 1
ATOM 726 C C . ARG A 1 99 ? -7.516 13.328 10.547 1 86.12 99 ARG A C 1
ATOM 728 O O . ARG A 1 99 ? -8.117 14.164 11.219 1 86.12 99 ARG A O 1
ATOM 735 N N . ARG A 1 100 ? -8.039 12.445 9.766 1 88.25 100 ARG A N 1
ATOM 736 C CA . ARG A 1 100 ? -9.484 12.258 9.805 1 88.25 100 ARG A CA 1
ATOM 737 C C . ARG A 1 100 ? -9.859 11.078 10.703 1 88.25 100 ARG A C 1
ATOM 739 O O . ARG A 1 100 ? -9.336 9.977 10.547 1 88.25 100 ARG A O 1
ATOM 746 N N . PRO A 1 101 ? -10.781 11.258 11.594 1 87.25 101 PRO A N 1
ATOM 747 C CA . PRO A 1 101 ? -11.117 10.211 12.562 1 87.25 101 PRO A CA 1
ATOM 748 C C . PRO A 1 101 ? -11.742 8.977 11.914 1 87.25 101 PRO A C 1
ATOM 750 O O . PRO A 1 101 ? -11.672 7.879 12.469 1 87.25 101 PRO A O 1
ATOM 753 N N . PHE A 1 102 ? -12.281 9.07 10.719 1 89.06 102 PHE A N 1
ATOM 754 C CA . PHE A 1 102 ? -12.922 7.957 10.023 1 89.06 102 PHE A CA 1
ATOM 755 C C . PHE A 1 102 ? -11.875 6.98 9.492 1 89.06 102 PHE A C 1
ATOM 757 O O . PHE A 1 102 ? -12.188 5.828 9.195 1 89.06 102 PHE A O 1
ATOM 764 N N . GLY A 1 103 ? -10.617 7.434 9.406 1 91.62 103 GLY A N 1
ATOM 765 C CA . GLY A 1 103 ? -9.562 6.594 8.859 1 91.62 103 GLY A CA 1
ATOM 766 C C . GLY A 1 103 ? -9.32 5.336 9.672 1 91.62 103 GLY A C 1
ATOM 767 O O . GLY A 1 103 ? -9.102 4.262 9.109 1 91.62 103 GLY A O 1
ATOM 768 N N . ARG A 1 104 ? -9.445 5.391 10.93 1 90.81 104 ARG A N 1
ATOM 769 C CA . ARG A 1 104 ? -9.18 4.246 11.789 1 90.81 104 ARG A CA 1
ATOM 770 C C . ARG A 1 104 ? -10.219 3.148 11.57 1 90.81 104 ARG A C 1
ATOM 772 O O . ARG A 1 104 ? -9.891 1.962 11.578 1 90.81 104 ARG A O 1
ATOM 779 N N . TYR A 1 105 ? -11.438 3.518 11.367 1 93.06 105 TYR A N 1
ATOM 780 C CA . TYR A 1 105 ? -12.5 2.543 11.133 1 93.06 105 TYR A CA 1
ATOM 781 C C . TYR A 1 105 ? -12.328 1.862 9.781 1 93.06 105 TYR A C 1
ATOM 783 O O . TYR A 1 105 ? -12.562 0.659 9.656 1 93.06 105 TYR A O 1
ATOM 791 N N . LEU A 1 106 ? -11.922 2.576 8.844 1 94.38 106 LEU A N 1
ATOM 792 C CA . LEU A 1 106 ? -11.703 2.01 7.516 1 94.38 106 LEU A CA 1
ATOM 793 C C . LEU A 1 106 ? -10.578 0.978 7.547 1 94.38 106 LEU A C 1
ATOM 795 O O . LEU A 1 106 ? -10.672 -0.073 6.91 1 94.38 106 LEU A O 1
ATOM 799 N N . ILE A 1 107 ? -9.555 1.277 8.289 1 95.44 107 ILE A N 1
ATOM 800 C CA . ILE A 1 107 ? -8.438 0.347 8.43 1 95.44 107 ILE A CA 1
ATOM 801 C C . ILE A 1 107 ? -8.906 -0.922 9.133 1 95.44 107 ILE A C 1
ATOM 803 O O . ILE A 1 107 ? -8.547 -2.031 8.734 1 95.44 107 ILE A O 1
ATOM 807 N N . VAL A 1 108 ? -9.758 -0.796 10.094 1 95 108 VAL A N 1
ATOM 808 C CA . VAL A 1 108 ? -10.289 -1.943 10.82 1 95 108 VAL A CA 1
ATOM 809 C C . VAL A 1 108 ? -11.164 -2.779 9.891 1 95 108 VAL A C 1
ATOM 811 O O . VAL A 1 108 ? -11.078 -4.008 9.883 1 95 108 VAL A O 1
ATOM 814 N N . VAL A 1 109 ? -11.945 -2.139 9.125 1 94.88 109 VAL A N 1
ATOM 815 C CA . VAL A 1 109 ? -12.781 -2.824 8.148 1 94.88 109 VAL A CA 1
ATOM 816 C C . VAL A 1 109 ? -11.906 -3.617 7.18 1 94.88 109 VAL A C 1
ATOM 818 O O . VAL A 1 109 ? -12.164 -4.797 6.922 1 94.88 109 VAL A O 1
ATOM 821 N N . GLY A 1 110 ? -10.906 -2.938 6.695 1 95.12 110 GLY A N 1
ATOM 822 C CA . GLY A 1 110 ? -9.977 -3.637 5.828 1 95.12 110 GLY A CA 1
ATOM 823 C C . GLY A 1 110 ? -9.312 -4.824 6.496 1 95.12 110 GLY A C 1
ATOM 824 O O . GLY A 1 110 ? -9.156 -5.883 5.883 1 95.12 110 GLY A O 1
ATOM 825 N N . ALA A 1 111 ? -8.961 -4.66 7.688 1 95.06 111 ALA A N 1
ATOM 826 C CA . ALA A 1 111 ? -8.32 -5.734 8.438 1 95.06 111 ALA A CA 1
ATOM 827 C C . ALA A 1 111 ? -9.266 -6.922 8.602 1 95.06 111 ALA A C 1
ATOM 829 O O . ALA A 1 111 ? -8.852 -8.078 8.438 1 95.06 111 ALA A O 1
ATOM 830 N N . VAL A 1 112 ? -10.492 -6.703 8.883 1 93.94 112 VAL A N 1
ATOM 831 C CA . VAL A 1 112 ? -11.492 -7.754 9.039 1 93.94 112 VAL A CA 1
ATOM 832 C C . VAL A 1 112 ? -11.664 -8.508 7.727 1 93.94 112 VAL A C 1
ATOM 834 O O . VAL A 1 112 ? -11.68 -9.742 7.707 1 93.94 112 VAL A O 1
ATOM 837 N N . VAL A 1 113 ? -11.695 -7.809 6.672 1 94.56 113 VAL A N 1
ATOM 838 C CA . VAL A 1 113 ? -11.844 -8.406 5.352 1 94.56 113 VAL A CA 1
ATOM 839 C C . VAL A 1 113 ? -10.617 -9.258 5.031 1 94.56 113 VAL A C 1
ATOM 841 O O . VAL A 1 113 ? -10.742 -10.359 4.484 1 94.56 113 VAL A O 1
ATOM 844 N N . ALA A 1 114 ? -9.477 -8.688 5.355 1 93.56 114 ALA A N 1
ATOM 845 C CA . ALA A 1 114 ? -8.242 -9.445 5.141 1 93.56 114 ALA A CA 1
ATOM 846 C C . ALA A 1 114 ? -8.273 -10.766 5.91 1 93.56 114 ALA A C 1
ATOM 848 O O . ALA A 1 114 ? -7.926 -11.82 5.363 1 93.56 114 ALA A O 1
ATOM 849 N N . VAL A 1 115 ? -8.695 -10.766 7.074 1 90.69 115 VAL A N 1
ATOM 850 C CA . VAL A 1 115 ? -8.758 -11.969 7.902 1 90.69 115 VAL A CA 1
ATOM 851 C C . VAL A 1 115 ? -9.758 -12.961 7.305 1 90.69 115 VAL A C 1
ATOM 853 O O . VAL A 1 115 ? -9.5 -14.164 7.277 1 90.69 115 VAL A O 1
ATOM 856 N N . LEU A 1 116 ? -10.859 -12.484 6.809 1 89.5 116 LEU A N 1
ATOM 857 C CA . LEU A 1 116 ? -11.836 -13.328 6.145 1 89.5 116 LEU A CA 1
ATOM 858 C C . LEU A 1 116 ? -11.234 -14 4.91 1 89.5 116 LEU A C 1
ATOM 860 O O . LEU A 1 116 ? -11.516 -15.172 4.637 1 89.5 116 LEU A O 1
ATOM 864 N N . THR A 1 117 ? -10.492 -13.234 4.176 1 87.5 117 THR A N 1
ATOM 865 C CA . THR A 1 117 ? -9.828 -13.789 2.998 1 87.5 117 THR A CA 1
ATOM 866 C C . THR A 1 117 ? -8.859 -14.898 3.395 1 87.5 117 THR A C 1
ATOM 868 O O . THR A 1 117 ? -8.805 -15.938 2.742 1 87.5 117 THR A O 1
ATOM 871 N N . TYR A 1 118 ? -8.109 -14.688 4.441 1 84.12 118 TYR A N 1
ATOM 872 C CA . TYR A 1 118 ? -7.184 -15.711 4.914 1 84.12 118 TYR A CA 1
ATOM 873 C C . TYR A 1 118 ? -7.934 -16.938 5.406 1 84.12 118 TYR A C 1
ATOM 875 O O . TYR A 1 118 ? -7.438 -18.062 5.293 1 84.12 118 TYR A O 1
ATOM 883 N N . GLY A 1 119 ? -9.086 -16.75 6.031 1 79.62 119 GLY A N 1
ATOM 884 C CA . GLY A 1 119 ? -9.953 -17.859 6.395 1 79.62 119 GLY A CA 1
ATOM 885 C C . GLY A 1 119 ? -10.32 -18.734 5.215 1 79.62 119 GLY A C 1
ATOM 886 O O . GLY A 1 119 ? -10.398 -19.969 5.344 1 79.62 119 GLY A O 1
ATOM 887 N N . GLY A 1 120 ? -10.57 -18.156 4.031 1 74.69 120 GLY A N 1
ATOM 888 C CA . GLY A 1 120 ? -10.836 -18.922 2.82 1 74.69 120 GLY A CA 1
ATOM 889 C C . GLY A 1 120 ? -9.703 -19.859 2.441 1 74.69 120 GLY A C 1
ATOM 890 O O . GLY A 1 120 ? -9.938 -20.938 1.888 1 74.69 120 GLY A O 1
ATOM 891 N N . VAL A 1 121 ? -8.5 -19.406 2.73 1 73.25 121 VAL A N 1
ATOM 892 C CA . VAL A 1 121 ? -7.352 -20.281 2.471 1 73.25 121 VAL A CA 1
ATOM 893 C C . VAL A 1 121 ? -7.473 -21.562 3.289 1 73.25 121 VAL A C 1
ATOM 895 O O . VAL A 1 121 ? -7.133 -22.641 2.811 1 73.25 121 VAL A O 1
ATOM 898 N N . PHE A 1 122 ? -7.996 -21.406 4.508 1 69.44 122 PHE A N 1
ATOM 899 C CA . PHE A 1 122 ? -8.18 -22.562 5.375 1 69.44 122 PHE A CA 1
ATOM 900 C C . PHE A 1 122 ? -9.234 -23.5 4.801 1 69.44 122 PHE A C 1
ATOM 902 O O . PHE A 1 122 ? -9.062 -24.719 4.84 1 69.44 122 PHE A O 1
ATOM 909 N N . ILE A 1 123 ? -10.172 -23 4.34 1 65.94 123 ILE A N 1
ATOM 910 C CA . ILE A 1 123 ? -11.266 -23.797 3.775 1 65.94 123 ILE A CA 1
ATOM 911 C C . ILE A 1 123 ? -10.773 -24.531 2.533 1 65.94 123 ILE A C 1
ATOM 913 O O . ILE A 1 123 ? -11.156 -25.688 2.299 1 65.94 123 ILE A O 1
ATOM 917 N N . ALA A 1 124 ? -10.07 -23.844 1.77 1 60.69 124 ALA A N 1
ATOM 918 C CA . ALA A 1 124 ? -9.539 -24.453 0.555 1 60.69 124 ALA A CA 1
ATOM 919 C C . ALA A 1 124 ? -8.609 -25.625 0.888 1 60.69 124 ALA A C 1
ATOM 921 O O . ALA A 1 124 ? -8.328 -26.469 0.032 1 60.69 124 ALA A O 1
ATOM 922 N N . GLY A 1 125 ? -8.633 -26.125 2.156 1 58.12 125 GLY A N 1
ATOM 923 C CA . GLY A 1 125 ? -7.988 -27.344 2.641 1 58.12 125 GLY A CA 1
ATOM 924 C C . GLY A 1 125 ? -6.473 -27.266 2.605 1 58.12 125 GLY A C 1
ATOM 925 O O . GLY A 1 125 ? -5.797 -28.297 2.611 1 58.12 125 GLY A O 1
ATOM 926 N N . ALA A 1 126 ? -5.988 -26.422 1.98 1 52.03 126 ALA A N 1
ATOM 927 C CA . ALA A 1 126 ? -4.578 -26.594 1.634 1 52.03 126 ALA A CA 1
ATOM 928 C C . ALA A 1 126 ? -3.729 -26.812 2.881 1 52.03 126 ALA A C 1
ATOM 930 O O . ALA A 1 126 ? -4.125 -26.438 3.986 1 52.03 126 ALA A O 1
ATOM 931 N N . ARG A 1 127 ? -2.885 -27.859 2.912 1 50.78 127 ARG A N 1
ATOM 932 C CA . ARG A 1 127 ? -1.814 -28.094 3.879 1 50.78 127 ARG A CA 1
ATOM 933 C C . ARG A 1 127 ? -1.194 -26.781 4.332 1 50.78 127 ARG A C 1
ATOM 935 O O . ARG A 1 127 ? -0.387 -26.188 3.613 1 50.78 127 ARG A O 1
ATOM 942 N N . VAL A 1 128 ? -1.884 -25.969 4.918 1 54.28 128 VAL A N 1
ATOM 943 C CA . VAL A 1 128 ? -1.558 -24.578 5.211 1 54.28 128 VAL A CA 1
ATOM 944 C C . VAL A 1 128 ? -0.258 -24.516 6.008 1 54.28 128 VAL A C 1
ATOM 946 O O . VAL A 1 128 ? -0.141 -25.125 7.07 1 54.28 128 VAL A O 1
ATOM 949 N N . ALA A 1 129 ? 0.836 -24.484 5.387 1 54.47 129 ALA A N 1
ATOM 950 C CA . ALA A 1 129 ? 2.174 -24.281 5.934 1 54.47 129 ALA A CA 1
ATOM 951 C C . ALA A 1 129 ? 2.16 -23.203 7.027 1 54.47 129 ALA A C 1
ATOM 953 O O . ALA A 1 129 ? 1.235 -22.406 7.098 1 54.47 129 ALA A O 1
ATOM 954 N N . TRP A 1 130 ? 2.867 -23.516 8.078 1 55.03 130 TRP A N 1
ATOM 955 C CA . TRP A 1 130 ? 3.105 -22.656 9.234 1 55.03 130 TRP A CA 1
ATOM 956 C C . TRP A 1 130 ? 3.121 -21.188 8.828 1 55.03 130 TRP A C 1
ATOM 958 O O . TRP A 1 130 ? 2.711 -20.312 9.602 1 55.03 130 TRP A O 1
ATOM 968 N N . ILE A 1 131 ? 3.498 -20.812 7.551 1 57.78 131 ILE A N 1
ATOM 969 C CA . ILE A 1 131 ? 3.621 -19.453 7.07 1 57.78 131 ILE A CA 1
ATOM 970 C C . ILE A 1 131 ? 2.236 -18.812 6.953 1 57.78 131 ILE A C 1
ATOM 972 O O . ILE A 1 131 ? 2.076 -17.609 7.18 1 57.78 131 ILE A O 1
ATOM 976 N N . VAL A 1 132 ? 1.285 -19.688 6.773 1 59.34 132 VAL A N 1
ATOM 977 C CA . VAL A 1 132 ? -0.085 -19.203 6.613 1 59.34 132 VAL A CA 1
ATOM 978 C C . VAL A 1 132 ? -0.585 -18.625 7.93 1 59.34 132 VAL A C 1
ATOM 980 O O . VAL A 1 132 ? -1.369 -17.672 7.93 1 59.34 132 VAL A O 1
ATOM 983 N N . HIS A 1 133 ? -0.041 -19.297 8.922 1 59.03 133 HIS A N 1
ATOM 984 C CA . HIS A 1 133 ? -0.506 -18.797 10.211 1 59.03 133 HIS A CA 1
ATOM 985 C C . HIS A 1 133 ? 0.065 -17.406 10.5 1 59.03 133 HIS A C 1
ATOM 987 O O . HIS A 1 133 ? -0.473 -16.672 11.328 1 59.03 133 HIS A O 1
ATOM 993 N N . ALA A 1 134 ? 1.055 -17.062 9.844 1 67.44 134 ALA A N 1
ATOM 994 C CA . ALA A 1 134 ? 1.685 -15.758 10.055 1 67.44 134 ALA A CA 1
ATOM 995 C C . ALA A 1 134 ? 0.97 -14.672 9.258 1 67.44 134 ALA A C 1
ATOM 997 O O . ALA A 1 134 ? 1.034 -13.492 9.609 1 67.44 134 ALA A O 1
ATOM 998 N N . PHE A 1 135 ? 0.089 -15.094 8.406 1 73.12 135 PHE A N 1
ATOM 999 C CA . PHE A 1 135 ? -0.424 -14.117 7.457 1 73.12 135 PHE A CA 1
ATOM 1000 C C . PHE A 1 135 ? -1.521 -13.266 8.094 1 73.12 135 PHE A C 1
ATOM 1002 O O . PHE A 1 135 ? -1.551 -12.047 7.91 1 73.12 135 PHE A O 1
ATOM 1009 N N . PRO A 1 136 ? -2.275 -13.875 8.992 1 80.88 136 PRO A N 1
ATOM 1010 C CA . PRO A 1 136 ? -3.336 -13.055 9.594 1 80.88 136 PRO A CA 1
ATOM 1011 C C . PRO A 1 136 ? -2.812 -12.109 10.672 1 80.88 136 PRO A C 1
ATOM 1013 O O . PRO A 1 136 ? -3.533 -11.203 11.109 1 80.88 136 PRO A O 1
ATOM 1016 N N . VAL A 1 137 ? -1.538 -12.281 10.938 1 85.56 137 VAL A N 1
ATOM 1017 C CA . VAL A 1 137 ? -0.953 -11.43 11.969 1 85.56 137 VAL A CA 1
ATOM 1018 C C . VAL A 1 137 ? -0.871 -9.992 11.469 1 85.56 137 VAL A C 1
ATOM 1020 O O . VAL A 1 137 ? -1.049 -9.047 12.242 1 85.56 137 VAL A O 1
ATOM 1023 N N . LEU A 1 138 ? -0.679 -9.859 10.281 1 90.5 138 LEU A N 1
ATOM 1024 C CA . LEU A 1 138 ? -0.467 -8.531 9.727 1 90.5 138 LEU A CA 1
ATOM 1025 C C . LEU A 1 138 ? -1.748 -7.703 9.789 1 90.5 138 LEU A C 1
ATOM 1027 O O . LEU A 1 138 ? -1.747 -6.586 10.312 1 90.5 138 LEU A O 1
ATOM 1031 N N . PRO A 1 139 ? -2.846 -8.289 9.336 1 92.38 139 PRO A N 1
ATOM 1032 C CA . PRO A 1 139 ? -4.074 -7.496 9.438 1 92.38 139 PRO A CA 1
ATOM 1033 C C . PRO A 1 139 ? -4.508 -7.273 10.891 1 92.38 139 PRO A C 1
ATOM 1035 O O . PRO A 1 139 ? -5.047 -6.211 11.219 1 92.38 139 PRO A O 1
ATOM 1038 N N . ILE A 1 140 ? -4.285 -8.203 11.719 1 91.81 140 ILE A N 1
ATOM 1039 C CA . ILE A 1 140 ? -4.613 -8.031 13.133 1 91.81 140 ILE A CA 1
ATOM 1040 C C . ILE A 1 140 ? -3.771 -6.902 13.719 1 91.81 140 ILE A C 1
ATOM 1042 O O . ILE A 1 140 ? -4.293 -6.031 14.422 1 91.81 140 ILE A O 1
ATOM 1046 N N . ALA A 1 141 ? -2.561 -6.918 13.469 1 92.56 141 ALA A N 1
ATOM 1047 C CA . ALA A 1 141 ? -1.668 -5.863 13.938 1 92.56 141 ALA A CA 1
ATOM 1048 C C . ALA A 1 141 ? -2.119 -4.496 13.422 1 92.56 141 ALA A C 1
ATOM 1050 O O . ALA A 1 141 ? -2.086 -3.51 14.164 1 92.56 141 ALA A O 1
ATOM 1051 N N . SER A 1 142 ? -2.516 -4.441 12.18 1 93 142 SER A N 1
ATOM 1052 C CA . SER A 1 142 ? -2.992 -3.18 11.625 1 93 142 SER A CA 1
ATOM 1053 C C . SER A 1 142 ? -4.199 -2.656 12.391 1 93 142 SER A C 1
ATOM 1055 O O . SER A 1 142 ? -4.293 -1.461 12.68 1 93 142 SER A O 1
ATOM 1057 N N . ALA A 1 143 ? -5.109 -3.557 12.727 1 93.19 143 ALA A N 1
ATOM 1058 C CA . ALA A 1 143 ? -6.312 -3.17 13.461 1 93.19 143 ALA A CA 1
ATOM 1059 C C . ALA A 1 143 ? -5.965 -2.711 14.875 1 93.19 143 ALA A C 1
ATOM 1061 O O . ALA A 1 143 ? -6.473 -1.69 15.344 1 93.19 143 ALA A O 1
ATOM 1062 N N . VAL A 1 144 ? -5.148 -3.441 15.555 1 92.56 144 VAL A N 1
ATOM 1063 C CA . VAL A 1 144 ? -4.762 -3.129 16.922 1 92.56 144 VAL A CA 1
ATOM 1064 C C . VAL A 1 144 ? -4.07 -1.769 16.969 1 92.56 144 VAL A C 1
ATOM 1066 O O . VAL A 1 144 ? -4.359 -0.947 17.844 1 92.56 144 VAL A O 1
ATOM 1069 N N . LEU A 1 145 ? -3.207 -1.518 16.047 1 92.25 145 LEU A N 1
ATOM 1070 C CA . LEU A 1 145 ? -2.51 -0.238 15.984 1 92.25 145 LEU A CA 1
ATOM 1071 C C . LEU A 1 145 ? -3.482 0.899 15.688 1 92.25 145 LEU A C 1
ATOM 1073 O O . LEU A 1 145 ? -3.352 1.993 16.234 1 92.25 145 LEU A O 1
ATOM 1077 N N . ALA A 1 146 ? -4.371 0.617 14.797 1 90.44 146 ALA A N 1
ATOM 1078 C CA . ALA A 1 146 ? -5.34 1.646 14.414 1 90.44 146 ALA A CA 1
ATOM 1079 C C . ALA A 1 146 ? -6.227 2.023 15.602 1 90.44 146 ALA A C 1
ATOM 1081 O O . ALA A 1 146 ? -6.656 3.174 15.719 1 90.44 146 ALA A O 1
ATOM 1082 N N . LEU A 1 147 ? -6.516 1.063 16.422 1 90.69 147 LEU A N 1
ATOM 1083 C CA . LEU A 1 147 ? -7.414 1.311 17.531 1 90.69 147 LEU A CA 1
ATOM 1084 C C . LEU A 1 147 ? -6.629 1.731 18.781 1 90.69 147 LEU A C 1
ATOM 1086 O O . LEU A 1 147 ? -7.223 2.016 19.828 1 90.69 147 LEU A O 1
ATOM 1090 N N . HIS A 1 148 ? -5.406 1.702 18.703 1 88 148 HIS A N 1
ATOM 1091 C CA . HIS A 1 148 ? -4.574 2.084 19.828 1 88 148 HIS A CA 1
ATOM 1092 C C . HIS A 1 148 ? -4.852 3.521 20.25 1 88 148 HIS A C 1
ATOM 1094 O O . HIS A 1 148 ? -5.098 4.387 19.422 1 88 148 HIS A O 1
ATOM 1100 N N . PRO A 1 149 ? -4.84 3.777 21.672 1 83.19 149 PRO A N 1
ATOM 1101 C CA . PRO A 1 149 ? -5.141 5.105 22.203 1 83.19 149 PRO A CA 1
ATOM 1102 C C . PRO A 1 149 ? -4.188 6.18 21.672 1 83.19 149 PRO A C 1
ATOM 1104 O O . PRO A 1 149 ? -4.594 7.332 21.5 1 83.19 149 PRO A O 1
ATOM 1107 N N . GLN A 1 150 ? -3.039 5.836 21.453 1 79.56 150 GLN A N 1
ATOM 1108 C CA . GLN A 1 150 ? -2.072 6.805 20.938 1 79.56 150 GLN A CA 1
ATOM 1109 C C . GLN A 1 150 ? -2.441 7.27 19.531 1 79.56 150 GLN A C 1
ATOM 1111 O O . GLN A 1 150 ? -2.203 8.422 19.172 1 79.56 150 GLN A O 1
ATOM 1116 N N . THR A 1 151 ? -2.932 6.438 18.734 1 78 151 THR A N 1
ATOM 1117 C CA . THR A 1 151 ? -3.402 6.832 17.422 1 78 151 THR A CA 1
ATOM 1118 C C . THR A 1 151 ? -4.605 7.762 17.531 1 78 151 THR A C 1
ATOM 1120 O O . THR A 1 151 ? -4.727 8.719 16.766 1 78 151 THR A O 1
ATOM 1123 N N . ARG A 1 152 ? -5.461 7.383 18.422 1 75 152 ARG A N 1
ATOM 1124 C CA . ARG A 1 152 ? -6.605 8.258 18.656 1 75 152 ARG A CA 1
ATOM 1125 C C . ARG A 1 152 ? -6.156 9.656 19.078 1 75 152 ARG A C 1
ATOM 1127 O O . ARG A 1 152 ? -6.746 10.648 18.656 1 75 152 ARG A O 1
ATOM 1134 N N . ARG A 1 153 ? -5.168 9.805 19.875 1 76.88 153 ARG A N 1
ATOM 1135 C CA . ARG A 1 153 ? -4.656 11.094 20.328 1 76.88 153 ARG A CA 1
ATOM 1136 C C . ARG A 1 153 ? -4.113 11.898 19.141 1 76.88 153 ARG A C 1
ATOM 1138 O O . ARG A 1 153 ? -4.25 13.125 19.109 1 76.88 153 ARG A O 1
ATOM 1145 N N . TRP A 1 154 ? -3.451 11.188 18.266 1 77 154 TRP A N 1
ATOM 1146 C CA . TRP A 1 154 ? -2.934 11.828 17.062 1 77 154 TRP A CA 1
ATOM 1147 C C . TRP A 1 154 ? -4.066 12.43 16.234 1 77 154 TRP A C 1
ATOM 1149 O O . TRP A 1 154 ? -3.926 13.523 15.68 1 77 154 TRP A O 1
ATOM 1159 N N . LEU A 1 155 ? -5.145 11.812 16.203 1 72.62 155 LEU A N 1
ATOM 1160 C CA . LEU A 1 155 ? -6.262 12.219 15.352 1 72.62 155 LEU A CA 1
ATOM 1161 C C . LEU A 1 155 ? -7.035 13.367 15.992 1 72.62 155 LEU A C 1
ATOM 1163 O O . LEU A 1 155 ? -7.598 14.211 15.281 1 72.62 155 LEU A O 1
ATOM 1167 N N . PHE A 1 156 ? -7.027 13.492 17.281 1 72.5 156 PHE A N 1
ATOM 1168 C CA . PHE A 1 156 ? -7.883 14.453 17.953 1 72.5 156 PHE A CA 1
ATOM 1169 C C . PHE A 1 156 ? -7.055 15.562 18.594 1 72.5 156 PHE A C 1
ATOM 1171 O O . PHE A 1 156 ? -7.605 16.531 19.125 1 72.5 156 PHE A O 1
ATOM 1178 N N . ASP A 1 157 ? -5.742 15.469 18.672 1 63.31 157 ASP A N 1
ATOM 1179 C CA . ASP A 1 157 ? -4.949 16.578 19.188 1 63.31 157 ASP A CA 1
ATOM 1180 C C . ASP A 1 157 ? -4.742 17.656 18.125 1 63.31 157 ASP A C 1
ATOM 1182 O O . ASP A 1 157 ? -4.633 17.344 16.938 1 63.31 157 ASP A O 1
ATOM 1186 N N . MET B 1 1 ? -36.531 75.188 50.406 1 31.56 1 MET B N 1
ATOM 1187 C CA . MET B 1 1 ? -36.469 73.75 50.406 1 31.56 1 MET B CA 1
ATOM 1188 C C . MET B 1 1 ? -36.594 73.188 49 1 31.56 1 MET B C 1
ATOM 1190 O O . MET B 1 1 ? -37.688 73.062 48.469 1 31.56 1 MET B O 1
ATOM 1194 N N . THR B 1 2 ? -35.688 73.688 48.062 1 37.38 2 THR B N 1
ATOM 1195 C CA . THR B 1 2 ? -35.375 73.438 46.656 1 37.38 2 THR B CA 1
ATOM 1196 C C . THR B 1 2 ? -35 72 46.406 1 37.38 2 THR B C 1
ATOM 1198 O O . THR B 1 2 ? -33.969 71.5 46.938 1 37.38 2 THR B O 1
ATOM 1201 N N . THR B 1 3 ? -35.938 71.062 46.406 1 40.31 3 THR B N 1
ATOM 1202 C CA . THR B 1 3 ? -35.875 69.625 46.094 1 40.31 3 THR B CA 1
ATOM 1203 C C . THR B 1 3 ? -35.219 69.438 44.719 1 40.31 3 THR B C 1
ATOM 1205 O O . THR B 1 3 ? -35.781 69.75 43.688 1 40.31 3 THR B O 1
ATOM 1208 N N . ASP B 1 4 ? -33.906 69.688 44.531 1 37.66 4 ASP B N 1
ATOM 1209 C CA . ASP B 1 4 ? -33.031 69.438 43.406 1 37.66 4 ASP B CA 1
ATOM 1210 C C . ASP B 1 4 ? -33.188 68 42.906 1 37.66 4 ASP B C 1
ATOM 1212 O O . ASP B 1 4 ? -33.25 67.062 43.688 1 37.66 4 ASP B O 1
ATOM 1216 N N . SER B 1 5 ? -33.938 67.75 41.781 1 40.59 5 SER B N 1
ATOM 1217 C CA . SER B 1 5 ? -34.281 66.625 40.875 1 40.59 5 SER B CA 1
ATOM 1218 C C . SER B 1 5 ? -33.031 65.875 40.469 1 40.59 5 SER B C 1
ATOM 1220 O O . SER B 1 5 ? -32.25 66.312 39.625 1 40.59 5 SER B O 1
ATOM 1222 N N . ALA B 1 6 ? -32.25 65.25 41.375 1 44.53 6 ALA B N 1
ATOM 1223 C CA . ALA B 1 6 ? -31.062 64.438 41.219 1 44.53 6 ALA B CA 1
ATOM 1224 C C . ALA B 1 6 ? -31.328 63.25 40.281 1 44.53 6 ALA B C 1
ATOM 1226 O O . ALA B 1 6 ? -30.531 62.312 40.219 1 44.53 6 ALA B O 1
ATOM 1227 N N . THR B 1 7 ? -32.531 63.125 39.688 1 39.94 7 THR B N 1
ATOM 1228 C CA . THR B 1 7 ? -32.781 61.75 39.25 1 39.94 7 THR B CA 1
ATOM 1229 C C . THR B 1 7 ? -31.75 61.312 38.219 1 39.94 7 THR B C 1
ATOM 1231 O O . THR B 1 7 ? -31.5 60.125 38.062 1 39.94 7 THR B O 1
ATOM 1234 N N . ALA B 1 8 ? -31.422 62.156 37.25 1 43.31 8 ALA B N 1
ATOM 1235 C CA . ALA B 1 8 ? -31.469 61.562 35.906 1 43.31 8 ALA B CA 1
ATOM 1236 C C . ALA B 1 8 ? -30.234 60.719 35.625 1 43.31 8 ALA B C 1
ATOM 1238 O O . ALA B 1 8 ? -30.031 60.25 34.5 1 43.31 8 ALA B O 1
ATOM 1239 N N . LYS B 1 9 ? -29.125 60.844 36.375 1 41.5 9 LYS B N 1
ATOM 1240 C CA . LYS B 1 9 ? -28 60.469 35.531 1 41.5 9 LYS B CA 1
ATOM 1241 C C . LYS B 1 9 ? -27.953 58.969 35.281 1 41.5 9 LYS B C 1
ATOM 1243 O O . LYS B 1 9 ? -27.375 58.219 36.062 1 41.5 9 LYS B O 1
ATOM 1248 N N . ILE B 1 10 ? -29.094 58.312 35.219 1 39.75 10 ILE B N 1
ATOM 1249 C CA . ILE B 1 10 ? -28.891 56.875 35.062 1 39.75 10 ILE B CA 1
ATOM 1250 C C . ILE B 1 10 ? -27.812 56.594 34 1 39.75 10 ILE B C 1
ATOM 1252 O O . ILE B 1 10 ? -27.75 57.312 33 1 39.75 10 ILE B O 1
ATOM 1256 N N . SER B 1 11 ? -26.844 55.594 34.281 1 38.78 11 SER B N 1
ATOM 1257 C CA . SER B 1 11 ? -25.688 54.812 33.844 1 38.78 11 SER B CA 1
ATOM 1258 C C . SER B 1 11 ? -25.922 54.219 32.469 1 38.78 11 SER B C 1
ATOM 1260 O O . SER B 1 11 ? -26.891 53.469 32.25 1 38.78 11 SER B O 1
ATOM 1262 N N . HIS B 1 12 ? -25.781 55 31.375 1 38.69 12 HIS B N 1
ATOM 1263 C CA . HIS B 1 12 ? -25.734 54.406 30.031 1 38.69 12 HIS B CA 1
ATOM 1264 C C . HIS B 1 12 ? -24.906 53.125 30.016 1 38.69 12 HIS B C 1
ATOM 1266 O O . HIS B 1 12 ? -23.688 53.156 30.234 1 38.69 12 HIS B O 1
ATOM 1272 N N . ARG B 1 13 ? -25.5 52 30.594 1 43.22 13 ARG B N 1
ATOM 1273 C CA . ARG B 1 13 ? -24.844 50.719 30.359 1 43.22 13 ARG B CA 1
ATOM 1274 C C . ARG B 1 13 ? -24.312 50.625 28.922 1 43.22 13 ARG B C 1
ATOM 1276 O O . ARG B 1 13 ? -25.047 50.938 27.969 1 43.22 13 ARG B O 1
ATOM 1283 N N . PRO B 1 14 ? -22.984 50.812 28.781 1 45.12 14 PRO B N 1
ATOM 1284 C CA . PRO B 1 14 ? -22.422 50.594 27.453 1 45.12 14 PRO B CA 1
ATOM 1285 C C . PRO B 1 14 ? -23.109 49.438 26.719 1 45.12 14 PRO B C 1
ATOM 1287 O O . PRO B 1 14 ? -23.516 48.469 27.344 1 45.12 14 PRO B O 1
ATOM 1290 N N . THR B 1 15 ? -24.031 49.656 25.766 1 41.06 15 THR B N 1
ATOM 1291 C CA . THR B 1 15 ? -24.688 48.812 24.766 1 41.06 15 THR B CA 1
ATOM 1292 C C . THR B 1 15 ? -23.797 47.625 24.406 1 41.06 15 THR B C 1
ATOM 1294 O O . THR B 1 15 ? -22.578 47.688 24.578 1 41.06 15 THR B O 1
ATOM 1297 N N . SER B 1 16 ? -24.438 46.5 23.969 1 42.66 16 SER B N 1
ATOM 1298 C CA . SER B 1 16 ? -24.203 45.188 23.375 1 42.66 16 SER B CA 1
ATOM 1299 C C . SER B 1 16 ? -23.109 45.25 22.312 1 42.66 16 SER B C 1
ATOM 1301 O O . SER B 1 16 ? -23.406 45.094 21.109 1 42.66 16 SER B O 1
ATOM 1303 N N . LEU B 1 17 ? -22.328 46.312 22.328 1 37.47 17 LEU B N 1
ATOM 1304 C CA . LEU B 1 17 ? -21.375 46.406 21.219 1 37.47 17 LEU B CA 1
ATOM 1305 C C . LEU B 1 17 ? -20.734 45.062 20.953 1 37.47 17 LEU B C 1
ATOM 1307 O O . LEU B 1 17 ? -20.688 44.594 19.812 1 37.47 17 LEU B O 1
ATOM 1311 N N . ASP B 1 18 ? -19.469 44.812 21.594 1 37.66 18 ASP B N 1
ATOM 1312 C CA . ASP B 1 18 ? -18.25 44.188 21.094 1 37.66 18 ASP B CA 1
ATOM 1313 C C . ASP B 1 18 ? -18.375 42.688 21.094 1 37.66 18 ASP B C 1
ATOM 1315 O O . ASP B 1 18 ? -17.375 41.969 20.953 1 37.66 18 ASP B O 1
ATOM 1319 N N . GLU B 1 19 ? -19.422 42.156 21.734 1 48.56 19 GLU B N 1
ATOM 1320 C CA . GLU B 1 19 ? -19.516 40.688 21.641 1 48.56 19 GLU B CA 1
ATOM 1321 C C . GLU B 1 19 ? -19.594 40.219 20.188 1 48.56 19 GLU B C 1
ATOM 1323 O O . GLU B 1 19 ? -19.031 39.188 19.812 1 48.56 19 GLU B O 1
ATOM 1328 N N . THR B 1 20 ? -20.406 40.938 19.344 1 48.59 20 THR B N 1
ATOM 1329 C CA . THR B 1 20 ? -20.469 40.562 17.938 1 48.59 20 THR B CA 1
ATOM 1330 C C . THR B 1 20 ? -19.109 40.781 17.266 1 48.59 20 THR B C 1
ATOM 1332 O O . THR B 1 20 ? -18.812 40.125 16.266 1 48.59 20 THR B O 1
ATOM 1335 N N . ALA B 1 21 ? -18.375 41.781 17.594 1 47.81 21 ALA B N 1
ATOM 1336 C CA . ALA B 1 21 ? -17.047 42 17.047 1 47.81 21 ALA B CA 1
ATOM 1337 C C . ALA B 1 21 ? -16.078 40.906 17.5 1 47.81 21 ALA B C 1
ATOM 1339 O O . ALA B 1 21 ? -15.164 40.531 16.766 1 47.81 21 ALA B O 1
ATOM 1340 N N . ARG B 1 22 ? -16.125 40.469 18.672 1 48.56 22 ARG B N 1
ATOM 1341 C CA . ARG B 1 22 ? -15.258 39.344 19.078 1 48.56 22 ARG B CA 1
ATOM 1342 C C . ARG B 1 22 ? -15.648 38.062 18.375 1 48.56 22 ARG B C 1
ATOM 1344 O O . ARG B 1 22 ? -14.797 37.219 18.078 1 48.56 22 ARG B O 1
ATOM 1351 N N . ALA B 1 23 ? -16.953 37.812 18.219 1 49.28 23 ALA B N 1
ATOM 1352 C CA . ALA B 1 23 ? -17.359 36.625 17.453 1 49.28 23 ALA B CA 1
ATOM 1353 C C . ALA B 1 23 ? -16.922 36.75 16 1 49.28 23 ALA B C 1
ATOM 1355 O O . ALA B 1 23 ? -16.641 35.75 15.352 1 49.28 23 ALA B O 1
ATOM 1356 N N . ASP B 1 24 ? -16.938 37.844 15.391 1 44.81 24 ASP B N 1
ATOM 1357 C CA . ASP B 1 24 ? -16.531 38.031 13.992 1 44.81 24 ASP B CA 1
ATOM 1358 C C . ASP B 1 24 ? -15.031 37.812 13.836 1 44.81 24 ASP B C 1
ATOM 1360 O O . ASP B 1 24 ? -14.547 37.531 12.742 1 44.81 24 ASP B O 1
ATOM 1364 N N . ARG B 1 25 ? -14.219 38.375 14.781 1 43.84 25 ARG B N 1
ATOM 1365 C CA . ARG B 1 25 ? -12.781 38.188 14.625 1 43.84 25 ARG B CA 1
ATOM 1366 C C . ARG B 1 25 ? -12.352 36.781 15.039 1 43.84 25 ARG B C 1
ATOM 1368 O O . ARG B 1 25 ? -11.172 36.531 15.281 1 43.84 25 ARG B O 1
ATOM 1375 N N . LEU B 1 26 ? -13.172 36.031 15.789 1 45.34 26 LEU B N 1
ATOM 1376 C CA . LEU B 1 26 ? -12.625 34.688 15.852 1 45.34 26 LEU B CA 1
ATOM 1377 C C . LEU B 1 26 ? -12.148 34.219 14.477 1 45.34 26 LEU B C 1
ATOM 1379 O O . LEU B 1 26 ? -12.867 34.375 13.484 1 45.34 26 LEU B O 1
ATOM 1383 N N . PRO B 1 27 ? -10.805 34.312 14.203 1 43.69 27 PRO B N 1
ATOM 1384 C CA . PRO B 1 27 ? -10.477 33.781 12.883 1 43.69 27 PRO B CA 1
ATOM 1385 C C . PRO B 1 27 ? -11.445 32.688 12.445 1 43.69 27 PRO B C 1
ATOM 1387 O O . PRO B 1 27 ? -12.031 32 13.281 1 43.69 27 PRO B O 1
ATOM 1390 N N . PRO B 1 28 ? -12.297 32.844 11.344 1 40.69 28 PRO B N 1
ATOM 1391 C CA . PRO B 1 28 ? -13.07 31.672 10.914 1 40.69 28 PRO B CA 1
ATOM 1392 C C . PRO B 1 28 ? -12.461 30.359 11.391 1 40.69 28 PRO B C 1
ATOM 1394 O O . PRO B 1 28 ? -11.234 30.234 11.469 1 40.69 28 PRO B O 1
ATOM 1397 N N . LEU B 1 29 ? -12.891 29.719 12.438 1 40.72 29 LEU B N 1
ATOM 1398 C CA . LEU B 1 29 ? -12.461 28.328 12.641 1 40.72 29 LEU B CA 1
ATOM 1399 C C . LEU B 1 29 ? -12.031 27.703 11.328 1 40.72 29 LEU B C 1
ATOM 1401 O O . LEU B 1 29 ? -12.625 27.953 10.281 1 40.72 29 LEU B O 1
ATOM 1405 N N . PRO B 1 30 ? -10.688 27.547 11.125 1 38.75 30 PRO B N 1
ATOM 1406 C CA . PRO B 1 30 ? -10.422 26.938 9.82 1 38.75 30 PRO B CA 1
ATOM 1407 C C . PRO B 1 30 ? -11.578 26.062 9.336 1 38.75 30 PRO B C 1
ATOM 1409 O O . PRO B 1 30 ? -12.039 25.172 10.062 1 38.75 30 PRO B O 1
ATOM 1412 N N . ASP B 1 31 ? -12.664 26.609 8.828 1 38.66 31 ASP B N 1
ATOM 1413 C CA . ASP B 1 31 ? -13.719 25.844 8.164 1 38.66 31 ASP B CA 1
ATOM 1414 C C . ASP B 1 31 ? -13.281 24.406 7.906 1 38.66 31 ASP B C 1
ATOM 1416 O O . ASP B 1 31 ? -12.094 24.094 7.957 1 38.66 31 ASP B O 1
ATOM 1420 N N . GLY B 1 32 ? -14.203 23.422 7.594 1 40.41 32 GLY B N 1
ATOM 1421 C CA . GLY B 1 32 ? -13.883 22.109 7.09 1 40.41 32 GLY B CA 1
ATOM 1422 C C . GLY B 1 32 ? -12.641 22.078 6.219 1 40.41 32 GLY B C 1
ATOM 1423 O O . GLY B 1 32 ? -12.328 23.062 5.551 1 40.41 32 GLY B O 1
ATOM 1424 N N . LEU B 1 33 ? -11.469 21.719 6.699 1 41.72 33 LEU B N 1
ATOM 1425 C CA . LEU B 1 33 ? -10.234 21.766 5.926 1 41.72 33 LEU B CA 1
ATOM 1426 C C . LEU B 1 33 ? -10.523 21.75 4.43 1 41.72 33 LEU B C 1
ATOM 1428 O O . LEU B 1 33 ? -11.102 20.797 3.908 1 41.72 33 LEU B O 1
ATOM 1432 N N . PRO B 1 34 ? -10.977 22.719 3.803 1 44.06 34 PRO B N 1
ATOM 1433 C CA . PRO B 1 34 ? -11.07 22.703 2.342 1 44.06 34 PRO B CA 1
ATOM 1434 C C . PRO B 1 34 ? -10.023 21.797 1.69 1 44.06 34 PRO B C 1
ATOM 1436 O O . PRO B 1 34 ? -8.836 21.875 2.035 1 44.06 34 PRO B O 1
ATOM 1439 N N . VAL B 1 35 ? -10.398 20.516 1.424 1 51.19 35 VAL B N 1
ATOM 1440 C CA . VAL B 1 35 ? -9.469 19.75 0.605 1 51.19 35 VAL B CA 1
ATOM 1441 C C . VAL B 1 35 ? -8.922 20.625 -0.519 1 51.19 35 VAL B C 1
ATOM 1443 O O . VAL B 1 35 ? -9.664 21.047 -1.408 1 51.19 35 VAL B O 1
ATOM 1446 N N . GLU B 1 36 ? -8.117 21.594 -0.231 1 57.06 36 GLU B N 1
ATOM 1447 C CA . GLU B 1 36 ? -7.453 22.406 -1.244 1 57.06 36 GLU B CA 1
ATOM 1448 C C . GLU B 1 36 ? -6.992 21.547 -2.422 1 57.06 36 GLU B C 1
ATOM 1450 O O . GLU B 1 36 ? -6.73 20.359 -2.266 1 57.06 36 GLU B O 1
ATOM 1455 N N . PRO B 1 37 ? -7.367 21.984 -3.67 1 56.12 37 PRO B N 1
ATOM 1456 C CA . PRO B 1 37 ? -6.949 21.297 -4.891 1 56.12 37 PRO B CA 1
ATOM 1457 C C . PRO B 1 37 ? -5.605 20.578 -4.73 1 56.12 37 PRO B C 1
ATOM 1459 O O . PRO B 1 37 ? -5.418 19.484 -5.266 1 56.12 37 PRO B O 1
ATOM 1462 N N . SER B 1 38 ? -4.699 21.172 -3.941 1 62.16 38 SER B N 1
ATOM 1463 C CA . SER B 1 38 ? -3.383 20.578 -3.732 1 62.16 38 SER B CA 1
ATOM 1464 C C . SER B 1 38 ? -3.482 19.297 -2.91 1 62.16 38 SER B C 1
ATOM 1466 O O . SER B 1 38 ? -2.779 18.328 -3.184 1 62.16 38 SER B O 1
ATOM 1468 N N . SER B 1 39 ? -4.574 19.297 -2.225 1 77.75 39 SER B N 1
ATOM 1469 C CA . SER B 1 39 ? -4.762 18.109 -1.385 1 77.75 39 SER B CA 1
ATOM 1470 C C . SER B 1 39 ? -5.242 16.922 -2.205 1 77.75 39 SER B C 1
ATOM 1472 O O . SER B 1 39 ? -4.852 15.781 -1.942 1 77.75 39 SER B O 1
ATOM 1474 N N . ARG B 1 40 ? -5.82 17.281 -3.363 1 85.31 40 ARG B N 1
ATOM 1475 C CA . ARG B 1 40 ? -6.344 16.219 -4.207 1 85.31 40 ARG B CA 1
ATOM 1476 C C . ARG B 1 40 ? -5.215 15.492 -4.93 1 85.31 40 ARG B C 1
ATOM 1478 O O . ARG B 1 40 ? -5.266 14.266 -5.098 1 85.31 40 ARG B O 1
ATOM 1485 N N . THR B 1 41 ? -4.227 16.203 -5.266 1 85.62 41 THR B N 1
ATOM 1486 C CA . THR B 1 41 ? -3.115 15.586 -5.977 1 85.62 41 THR B CA 1
ATOM 1487 C C . THR B 1 41 ? -2.277 14.727 -5.031 1 85.62 41 THR B C 1
ATOM 1489 O O . THR B 1 41 ? -1.787 13.664 -5.418 1 85.62 41 THR B O 1
ATOM 1492 N N . ALA B 1 42 ? -2.168 15.219 -3.867 1 88.19 42 ALA B N 1
ATOM 1493 C CA . ALA B 1 42 ? -1.45 14.43 -2.871 1 88.19 42 ALA B CA 1
ATOM 1494 C C . ALA B 1 42 ? -2.191 13.133 -2.564 1 88.19 42 ALA B C 1
ATOM 1496 O O . ALA B 1 42 ? -1.579 12.062 -2.475 1 88.19 42 ALA B O 1
ATOM 1497 N N . VAL B 1 43 ? -3.455 13.266 -2.479 1 90.06 43 VAL B N 1
ATOM 1498 C CA . VAL B 1 43 ? -4.305 12.109 -2.213 1 90.06 43 VAL B CA 1
ATOM 1499 C C . VAL B 1 43 ? -4.25 11.148 -3.396 1 90.06 43 VAL B C 1
ATOM 1501 O O . VAL B 1 43 ? -4.102 9.938 -3.213 1 90.06 43 VAL B O 1
ATOM 1504 N N . ALA B 1 44 ? -4.328 11.641 -4.488 1 92 44 ALA B N 1
ATOM 1505 C CA . ALA B 1 44 ? -4.258 10.828 -5.699 1 92 44 ALA B CA 1
ATOM 1506 C C . ALA B 1 44 ? -2.906 10.125 -5.809 1 92 44 ALA B C 1
ATOM 1508 O O . ALA B 1 44 ? -2.84 8.945 -6.164 1 92 44 ALA B O 1
ATOM 1509 N N . THR B 1 45 ? -1.866 10.859 -5.508 1 92.81 45 THR B N 1
ATOM 1510 C CA . THR B 1 45 ? -0.527 10.281 -5.543 1 92.81 45 THR B CA 1
ATOM 1511 C C . THR B 1 45 ? -0.411 9.125 -4.559 1 92.81 45 THR B C 1
ATOM 1513 O O . THR B 1 45 ? 0.093 8.055 -4.91 1 92.81 45 THR B O 1
ATOM 1516 N N . ALA B 1 46 ? -0.911 9.344 -3.428 1 93.94 46 ALA B N 1
ATOM 1517 C CA . ALA B 1 46 ? -0.856 8.297 -2.408 1 93.94 46 ALA B CA 1
ATOM 1518 C C . ALA B 1 46 ? -1.678 7.078 -2.824 1 93.94 46 ALA B C 1
ATOM 1520 O O . ALA B 1 46 ? -1.208 5.945 -2.727 1 93.94 46 ALA B O 1
ATOM 1521 N N . ALA B 1 47 ? -2.855 7.305 -3.316 1 93.88 47 ALA B N 1
ATOM 1522 C CA . ALA B 1 47 ? -3.744 6.223 -3.73 1 93.88 47 ALA B CA 1
ATOM 1523 C C . ALA B 1 47 ? -3.131 5.41 -4.867 1 93.88 47 ALA B C 1
ATOM 1525 O O . ALA B 1 47 ? -3.055 4.184 -4.793 1 93.88 47 ALA B O 1
ATOM 1526 N N . VAL B 1 48 ? -2.643 6.016 -5.809 1 93.62 48 VAL B N 1
ATOM 1527 C CA . VAL B 1 48 ? -2.068 5.359 -6.98 1 93.62 48 VAL B CA 1
ATOM 1528 C C . VAL B 1 48 ? -0.799 4.609 -6.578 1 93.62 48 VAL B C 1
ATOM 1530 O O . VAL B 1 48 ? -0.546 3.504 -7.062 1 93.62 48 VAL B O 1
ATOM 1533 N N . SER B 1 49 ? -0.029 5.219 -5.719 1 95 49 SER B N 1
ATOM 1534 C CA . SER B 1 49 ? 1.199 4.578 -5.262 1 95 49 SER B CA 1
ATOM 1535 C C . SER B 1 49 ? 0.9 3.311 -4.473 1 95 49 SER B C 1
ATOM 1537 O O . SER B 1 49 ? 1.592 2.301 -4.621 1 95 49 SER B O 1
ATOM 1539 N N . ILE B 1 50 ? -0.084 3.363 -3.664 1 94 50 ILE B N 1
ATOM 1540 C CA . ILE B 1 50 ? -0.462 2.193 -2.877 1 94 50 ILE B CA 1
ATOM 1541 C C . ILE B 1 50 ? -0.949 1.083 -3.807 1 94 50 ILE B C 1
ATOM 1543 O O . ILE B 1 50 ? -0.503 -0.062 -3.701 1 94 50 ILE B O 1
ATOM 1547 N N . VAL B 1 51 ? -1.772 1.355 -4.77 1 91.81 51 VAL B N 1
ATOM 1548 C CA . VAL B 1 51 ? -2.291 0.389 -5.73 1 91.81 51 VAL B CA 1
ATOM 1549 C C . VAL B 1 51 ? -1.146 -0.162 -6.578 1 91.81 51 VAL B C 1
ATOM 1551 O O . VAL B 1 51 ? -1.098 -1.361 -6.859 1 91.81 51 VAL B O 1
ATOM 1554 N N . ASN B 1 52 ? -0.31 0.767 -6.922 1 92.19 52 ASN B N 1
ATOM 1555 C CA . ASN B 1 52 ? 0.887 0.345 -7.645 1 92.19 52 ASN B CA 1
ATOM 1556 C C . ASN B 1 52 ? 1.688 -0.681 -6.848 1 92.19 52 ASN B C 1
ATOM 1558 O O . ASN B 1 52 ? 2.234 -1.627 -7.418 1 92.19 52 ASN B O 1
ATOM 1562 N N . GLY B 1 53 ? 1.767 -0.436 -5.586 1 92.12 53 GLY B N 1
ATOM 1563 C CA . GLY B 1 53 ? 2.465 -1.38 -4.727 1 92.12 53 GLY B CA 1
ATOM 1564 C C . GLY B 1 53 ? 1.842 -2.762 -4.73 1 92.12 53 GLY B C 1
ATOM 1565 O O . GLY B 1 53 ? 2.553 -3.77 -4.746 1 92.12 53 GLY B O 1
ATOM 1566 N N . TRP B 1 54 ? 0.556 -2.848 -4.711 1 90.94 54 TRP B N 1
ATOM 1567 C CA . TRP B 1 54 ? -0.146 -4.129 -4.742 1 90.94 54 TRP B CA 1
ATOM 1568 C C . TRP B 1 54 ? 0.123 -4.863 -6.051 1 90.94 54 TRP B C 1
ATOM 1570 O O . TRP B 1 54 ? 0.431 -6.059 -6.047 1 90.94 54 TRP B O 1
ATOM 1580 N N . ALA B 1 55 ? -0 -4.203 -7.066 1 88.62 55 ALA B N 1
ATOM 1581 C CA . ALA B 1 55 ? 0.257 -4.793 -8.375 1 88.62 55 ALA B CA 1
ATOM 1582 C C . ALA B 1 55 ? 1.698 -5.281 -8.484 1 88.62 55 ALA B C 1
ATOM 1584 O O . ALA B 1 55 ? 1.952 -6.379 -8.984 1 88.62 55 ALA B O 1
ATOM 1585 N N . THR B 1 56 ? 2.596 -4.488 -8.062 1 90.19 56 THR B N 1
ATOM 1586 C CA . THR B 1 56 ? 4.012 -4.82 -8.156 1 90.19 56 THR B CA 1
ATOM 1587 C C . THR B 1 56 ? 4.344 -6.027 -7.277 1 90.19 56 THR B C 1
ATOM 1589 O O . THR B 1 56 ? 5.16 -6.871 -7.656 1 90.19 56 THR B O 1
ATOM 1592 N N . SER B 1 57 ? 3.74 -6.059 -6.188 1 89.25 57 SER B N 1
ATOM 1593 C CA . SER B 1 57 ? 3.986 -7.191 -5.301 1 89.25 57 SER B CA 1
ATOM 1594 C C . SER B 1 57 ? 3.492 -8.492 -5.922 1 89.25 57 SER B C 1
ATOM 1596 O O . SER B 1 57 ? 4.16 -9.523 -5.828 1 89.25 57 SER B O 1
ATOM 1598 N N . VAL B 1 58 ? 2.369 -8.516 -6.562 1 87.38 58 VAL B N 1
ATOM 1599 C CA . VAL B 1 58 ? 1.817 -9.695 -7.23 1 87.38 58 VAL B CA 1
ATOM 1600 C C . VAL B 1 58 ? 2.74 -10.117 -8.375 1 87.38 58 VAL B C 1
ATOM 1602 O O . VAL B 1 58 ? 3.064 -11.297 -8.508 1 87.38 58 VAL B O 1
ATOM 1605 N N . VAL B 1 59 ? 3.178 -9.203 -9.094 1 85.75 59 VAL B N 1
ATOM 1606 C CA . VAL B 1 59 ? 4.043 -9.484 -10.234 1 85.75 59 VAL B CA 1
ATOM 1607 C C . VAL B 1 59 ? 5.375 -10.047 -9.75 1 85.75 59 VAL B C 1
ATOM 1609 O O . VAL B 1 59 ? 5.887 -11.023 -10.305 1 85.75 59 VAL B O 1
ATOM 1612 N N . ALA B 1 60 ? 5.898 -9.375 -8.781 1 88.75 60 ALA B N 1
ATOM 1613 C CA . ALA B 1 60 ? 7.172 -9.828 -8.227 1 88.75 60 ALA B CA 1
ATOM 1614 C C . ALA B 1 60 ? 7.059 -11.258 -7.707 1 88.75 60 ALA B C 1
ATOM 1616 O O . ALA B 1 60 ? 7.957 -12.078 -7.918 1 88.75 60 ALA B O 1
ATOM 1617 N N . THR B 1 61 ? 6.02 -11.531 -7.027 1 88.06 61 THR B N 1
ATOM 1618 C CA . THR B 1 61 ? 5.82 -12.875 -6.492 1 88.06 61 THR B CA 1
ATOM 1619 C C . THR B 1 61 ? 5.645 -13.883 -7.625 1 88.06 61 THR B C 1
ATOM 1621 O O . THR B 1 61 ? 6.184 -14.992 -7.562 1 88.06 61 THR B O 1
ATOM 1624 N N . ASP B 1 62 ? 4.926 -13.523 -8.602 1 84.81 62 ASP B N 1
ATOM 1625 C CA . ASP B 1 62 ? 4.746 -14.398 -9.766 1 84.81 62 ASP B CA 1
ATOM 1626 C C . ASP B 1 62 ? 6.086 -14.703 -10.43 1 84.81 62 ASP B C 1
ATOM 1628 O O . ASP B 1 62 ? 6.344 -15.844 -10.82 1 84.81 62 ASP B O 1
ATOM 1632 N N . LEU B 1 63 ? 6.875 -13.742 -10.609 1 83.88 63 LEU B N 1
ATOM 1633 C CA . LEU B 1 63 ? 8.188 -13.922 -11.211 1 83.88 63 LEU B CA 1
ATOM 1634 C C . LEU B 1 63 ? 9.047 -14.867 -10.375 1 83.88 63 LEU B C 1
ATOM 1636 O O . LEU B 1 63 ? 9.703 -15.758 -10.906 1 83.88 63 LEU B O 1
ATOM 1640 N N . ILE B 1 64 ? 9.008 -14.633 -9.062 1 86.25 64 ILE B N 1
ATOM 1641 C CA . ILE B 1 64 ? 9.812 -15.43 -8.141 1 86.25 64 ILE B CA 1
ATOM 1642 C C . ILE B 1 64 ? 9.328 -16.875 -8.148 1 86.25 64 ILE B C 1
ATOM 1644 O O . ILE B 1 64 ? 10.133 -17.812 -8.258 1 86.25 64 ILE B O 1
ATOM 1648 N N . THR B 1 65 ? 8.102 -17.078 -8.109 1 84.31 65 THR B N 1
ATOM 1649 C CA . THR B 1 65 ? 7.531 -18.422 -8.102 1 84.31 65 THR B CA 1
ATOM 1650 C C . THR B 1 65 ? 7.762 -19.109 -9.438 1 84.31 65 THR B C 1
ATOM 1652 O O . THR B 1 65 ? 7.992 -20.328 -9.484 1 84.31 65 THR B O 1
ATOM 1655 N N . GLY B 1 66 ? 7.656 -18.422 -10.5 1 82.19 66 GLY B N 1
ATOM 1656 C CA . GLY B 1 66 ? 7.82 -19 -11.828 1 82.19 66 GLY B CA 1
ATOM 1657 C C . GLY B 1 66 ? 9.242 -19.438 -12.117 1 82.19 66 GLY B C 1
ATOM 1658 O O . GLY B 1 66 ? 9.461 -20.391 -12.859 1 82.19 66 GLY B O 1
ATOM 1659 N N . TRP B 1 67 ? 10.18 -18.703 -11.508 1 79.44 67 TRP B N 1
ATOM 1660 C CA . TRP B 1 67 ? 11.562 -18.984 -11.867 1 79.44 67 TRP B CA 1
ATOM 1661 C C . TRP B 1 67 ? 12.336 -19.531 -10.672 1 79.44 67 TRP B C 1
ATOM 1663 O O . TRP B 1 67 ? 13.57 -19.625 -10.711 1 79.44 67 TRP B O 1
ATOM 1673 N N . TRP B 1 68 ? 11.703 -19.812 -9.562 1 78.88 68 TRP B N 1
ATOM 1674 C CA . TRP B 1 68 ? 12.336 -20.25 -8.32 1 78.88 68 TRP B CA 1
ATOM 1675 C C . TRP B 1 68 ? 13.211 -21.469 -8.555 1 78.88 68 TRP B C 1
ATOM 1677 O O . TRP B 1 68 ? 14.312 -21.562 -8.008 1 78.88 68 TRP B O 1
ATOM 1687 N N . ARG B 1 69 ? 12.82 -22.359 -9.484 1 84.19 69 ARG B N 1
ATOM 1688 C CA . ARG B 1 69 ? 13.547 -23.625 -9.672 1 84.19 69 ARG B CA 1
ATOM 1689 C C . ARG B 1 69 ? 14.609 -23.469 -10.758 1 84.19 69 ARG B C 1
ATOM 1691 O O . ARG B 1 69 ? 15.648 -24.141 -10.703 1 84.19 69 ARG B O 1
ATOM 1698 N N . SER B 1 70 ? 14.531 -22.672 -11.703 1 82.75 70 SER B N 1
ATOM 1699 C CA . SER B 1 70 ? 15.422 -22.578 -12.852 1 82.75 70 SER B CA 1
ATOM 1700 C C . SER B 1 70 ? 16.531 -21.562 -12.617 1 82.75 70 SER B C 1
ATOM 1702 O O . SER B 1 70 ? 17.688 -21.812 -12.953 1 82.75 70 SER B O 1
ATOM 1704 N N . ASP B 1 71 ? 16.203 -20.438 -12.055 1 85.81 71 ASP B N 1
ATOM 1705 C CA . ASP B 1 71 ? 17.188 -19.375 -11.914 1 85.81 71 ASP B CA 1
ATOM 1706 C C . ASP B 1 71 ? 17.031 -18.656 -10.57 1 85.81 71 ASP B C 1
ATOM 1708 O O . ASP B 1 71 ? 16.391 -17.625 -10.477 1 85.81 71 ASP B O 1
ATOM 1712 N N . ARG B 1 72 ? 17.688 -19.188 -9.578 1 86.31 72 ARG B N 1
ATOM 1713 C CA . ARG B 1 72 ? 17.578 -18.672 -8.219 1 86.31 72 ARG B CA 1
ATOM 1714 C C . ARG B 1 72 ? 18.203 -17.281 -8.125 1 86.31 72 ARG B C 1
ATOM 1716 O O . ARG B 1 72 ? 17.719 -16.422 -7.367 1 86.31 72 ARG B O 1
ATOM 1723 N N . LEU B 1 73 ? 19.344 -17.172 -8.922 1 85.56 73 LEU B N 1
ATOM 1724 C CA . LEU B 1 73 ? 19.984 -15.859 -8.906 1 85.56 73 LEU B CA 1
ATOM 1725 C C . LEU B 1 73 ? 19.016 -14.781 -9.391 1 85.56 73 LEU B C 1
ATOM 1727 O O . LEU B 1 73 ? 18.969 -13.688 -8.82 1 85.56 73 LEU B O 1
ATOM 1731 N N . PHE B 1 74 ? 18.281 -15.039 -10.359 1 85.88 74 PHE B N 1
ATOM 1732 C CA . PHE B 1 74 ? 17.281 -14.117 -10.875 1 85.88 74 PHE B CA 1
ATOM 1733 C C . PHE B 1 74 ? 16.219 -13.836 -9.82 1 85.88 74 PHE B C 1
ATOM 1735 O O . PHE B 1 74 ? 15.828 -12.68 -9.625 1 85.88 74 PHE B O 1
ATOM 1742 N N . CYS B 1 75 ? 15.812 -14.828 -9.062 1 87.31 75 CYS B N 1
ATOM 1743 C CA . CYS B 1 75 ? 14.781 -14.688 -8.039 1 87.31 75 CYS B CA 1
ATOM 1744 C C . CYS B 1 75 ? 15.273 -13.82 -6.887 1 87.31 75 CYS B C 1
ATOM 1746 O O . CYS B 1 75 ? 14.516 -13.016 -6.34 1 87.31 75 CYS B O 1
ATOM 1748 N N . ILE B 1 76 ? 16.469 -14 -6.527 1 90.88 76 ILE B N 1
ATOM 1749 C CA . ILE B 1 76 ? 17.062 -13.203 -5.461 1 90.88 76 ILE B CA 1
ATOM 1750 C C . ILE B 1 76 ? 17.141 -11.742 -5.895 1 90.88 76 ILE B C 1
ATOM 1752 O O . ILE B 1 76 ? 16.844 -10.836 -5.105 1 90.88 76 ILE B O 1
ATOM 1756 N N . ALA B 1 77 ? 17.516 -11.531 -7.078 1 90.69 77 ALA B N 1
ATOM 1757 C CA . ALA B 1 77 ? 17.562 -10.172 -7.613 1 90.69 77 ALA B CA 1
ATOM 1758 C C . ALA B 1 77 ? 16.188 -9.523 -7.582 1 90.69 77 ALA B C 1
ATOM 1760 O O . ALA B 1 77 ? 16.047 -8.375 -7.141 1 90.69 77 ALA B O 1
ATOM 1761 N N . VAL B 1 78 ? 15.195 -10.203 -7.934 1 91.06 78 VAL B N 1
ATOM 1762 C CA . VAL B 1 78 ? 13.828 -9.695 -7.941 1 91.06 78 VAL B CA 1
ATOM 1763 C C . VAL B 1 78 ? 13.375 -9.414 -6.512 1 91.06 78 VAL B C 1
ATOM 1765 O O . VAL B 1 78 ? 12.734 -8.398 -6.25 1 91.06 78 VAL B O 1
ATOM 1768 N N . GLY B 1 79 ? 13.688 -10.375 -5.66 1 92.06 79 GLY B N 1
ATOM 1769 C CA . GLY B 1 79 ? 13.375 -10.172 -4.258 1 92.06 79 GLY B CA 1
ATOM 1770 C C . GLY B 1 79 ? 14.008 -8.93 -3.674 1 92.06 79 GLY B C 1
ATOM 1771 O O . GLY B 1 79 ? 13.367 -8.195 -2.916 1 92.06 79 GLY B O 1
ATOM 1772 N N . PHE B 1 80 ? 15.242 -8.703 -3.988 1 94.44 80 PHE B N 1
ATOM 1773 C CA . PHE B 1 80 ? 15.938 -7.5 -3.543 1 94.44 80 PHE B CA 1
ATOM 1774 C C . PHE B 1 80 ? 15.266 -6.246 -4.082 1 94.44 80 PHE B C 1
ATOM 1776 O O . PHE B 1 80 ? 15.023 -5.293 -3.338 1 94.44 80 PHE B O 1
ATOM 1783 N N . LEU B 1 81 ? 14.93 -6.273 -5.309 1 93.62 81 LEU B N 1
ATOM 1784 C CA . LEU B 1 81 ? 14.258 -5.137 -5.926 1 93.62 81 LEU B CA 1
ATOM 1785 C C . LEU B 1 81 ? 12.898 -4.887 -5.273 1 93.62 81 LEU B C 1
ATOM 1787 O O . LEU B 1 81 ? 12.523 -3.74 -5.031 1 93.62 81 LEU B O 1
ATOM 1791 N N . ALA B 1 82 ? 12.242 -5.906 -5.023 1 93.75 82 ALA B N 1
ATOM 1792 C CA . ALA B 1 82 ? 10.93 -5.809 -4.387 1 93.75 82 ALA B CA 1
ATOM 1793 C C . ALA B 1 82 ? 11.039 -5.18 -3.002 1 93.75 82 ALA B C 1
ATOM 1795 O O . ALA B 1 82 ? 10.195 -4.367 -2.613 1 93.75 82 ALA B O 1
ATOM 1796 N N . LEU B 1 83 ? 12.07 -5.566 -2.277 1 93.81 83 LEU B N 1
ATOM 1797 C CA . LEU B 1 83 ? 12.289 -5.008 -0.947 1 93.81 83 LEU B CA 1
ATOM 1798 C C . LEU B 1 83 ? 12.57 -3.514 -1.024 1 93.81 83 LEU B C 1
ATOM 1800 O O . LEU B 1 83 ? 12.023 -2.73 -0.247 1 93.81 83 LEU B O 1
ATOM 1804 N N . VAL B 1 84 ? 13.367 -3.172 -1.874 1 94.06 84 VAL B N 1
ATOM 1805 C CA . VAL B 1 84 ? 13.703 -1.768 -2.072 1 94.06 84 VAL B CA 1
ATOM 1806 C C . VAL B 1 84 ? 12.461 -0.985 -2.479 1 94.06 84 VAL B C 1
ATOM 1808 O O . VAL B 1 84 ? 12.188 0.092 -1.941 1 94.06 84 VAL B O 1
ATOM 1811 N N . PHE B 1 85 ? 11.742 -1.54 -3.379 1 95.12 85 PHE B N 1
ATOM 1812 C CA . PHE B 1 85 ? 10.492 -0.93 -3.828 1 95.12 85 PHE B CA 1
ATOM 1813 C C . PHE B 1 85 ? 9.516 -0.775 -2.668 1 95.12 85 PHE B C 1
ATOM 1815 O O . PHE B 1 85 ? 8.922 0.29 -2.486 1 95.12 85 PHE B O 1
ATOM 1822 N N . ALA B 1 86 ? 9.359 -1.776 -1.96 1 94.62 86 ALA B N 1
ATOM 1823 C CA . ALA B 1 86 ? 8.414 -1.768 -0.844 1 94.62 86 ALA B CA 1
ATOM 1824 C C . ALA B 1 86 ? 8.789 -0.698 0.179 1 94.62 86 ALA B C 1
ATOM 1826 O O . ALA B 1 86 ? 7.93 0.072 0.619 1 94.62 86 ALA B O 1
ATOM 1827 N N . SER B 1 87 ? 10.016 -0.663 0.562 1 94.62 87 SER B N 1
ATOM 1828 C CA . SER B 1 87 ? 10.492 0.292 1.558 1 94.62 87 SER B CA 1
ATOM 1829 C C . SER B 1 87 ? 10.352 1.727 1.056 1 94.62 87 SER B C 1
ATOM 1831 O O . SER B 1 87 ? 9.859 2.598 1.776 1 94.62 87 SER B O 1
ATOM 1833 N N . SER B 1 88 ? 10.758 1.913 -0.13 1 95 88 SER B N 1
ATOM 1834 C CA . SER B 1 88 ? 10.711 3.256 -0.699 1 95 88 SER B CA 1
ATOM 1835 C C . SER B 1 88 ? 9.281 3.746 -0.857 1 95 88 SER B C 1
ATOM 1837 O O . SER B 1 88 ? 8.969 4.895 -0.528 1 95 88 SER B O 1
ATOM 1839 N N . THR B 1 89 ? 8.445 2.881 -1.39 1 94.5 89 THR B N 1
ATOM 1840 C CA . THR B 1 89 ? 7.051 3.258 -1.615 1 94.5 89 THR B CA 1
ATOM 1841 C C . THR B 1 89 ? 6.344 3.531 -0.291 1 94.5 89 THR B C 1
ATOM 1843 O O . THR B 1 89 ? 5.633 4.527 -0.155 1 94.5 89 THR B O 1
ATOM 1846 N N . THR B 1 90 ? 6.48 2.684 0.686 1 95.12 90 THR B N 1
ATOM 1847 C CA . THR B 1 90 ? 5.859 2.861 1.994 1 95.12 90 THR B CA 1
ATOM 1848 C C . THR B 1 90 ? 6.316 4.168 2.637 1 95.12 90 THR B C 1
ATOM 1850 O O . THR B 1 90 ? 5.492 4.992 3.037 1 95.12 90 THR B O 1
ATOM 1853 N N . ALA B 1 91 ? 7.637 4.324 2.674 1 95 91 ALA B N 1
ATOM 1854 C CA . ALA B 1 91 ? 8.195 5.539 3.256 1 95 91 ALA B CA 1
ATOM 1855 C C . ALA B 1 91 ? 7.758 6.773 2.475 1 95 91 ALA B C 1
ATOM 1857 O O . ALA B 1 91 ? 7.422 7.805 3.064 1 95 91 ALA B O 1
ATOM 1858 N N . GLY B 1 92 ? 7.777 6.648 1.21 1 95.12 92 GLY B N 1
ATOM 1859 C CA . GLY B 1 92 ? 7.398 7.773 0.372 1 95.12 92 GLY B CA 1
ATOM 1860 C C . GLY B 1 92 ? 5.969 8.227 0.596 1 95.12 92 GLY B C 1
ATOM 1861 O O . GLY B 1 92 ? 5.707 9.422 0.741 1 95.12 92 GLY B O 1
ATOM 1862 N N . VAL B 1 93 ? 5.035 7.312 0.607 1 93.62 93 VAL B N 1
ATOM 1863 C CA . VAL B 1 93 ? 3.625 7.629 0.799 1 93.62 93 VAL B CA 1
ATOM 1864 C C . VAL B 1 93 ? 3.424 8.289 2.164 1 93.62 93 VAL B C 1
ATOM 1866 O O . VAL B 1 93 ? 2.73 9.297 2.275 1 93.62 93 VAL B O 1
ATOM 1869 N N . ILE B 1 94 ? 4.035 7.758 3.119 1 92.25 94 ILE B N 1
ATOM 1870 C CA . ILE B 1 94 ? 3.879 8.266 4.48 1 92.25 94 ILE B CA 1
ATOM 1871 C C . ILE B 1 94 ? 4.469 9.672 4.574 1 92.25 94 ILE B C 1
ATOM 1873 O O . ILE B 1 94 ? 3.812 10.594 5.066 1 92.25 94 ILE B O 1
ATOM 1877 N N . MET B 1 95 ? 5.676 9.82 4.137 1 92.06 95 MET B N 1
ATOM 1878 C CA . MET B 1 95 ? 6.336 11.117 4.211 1 92.06 95 MET B CA 1
ATOM 1879 C C . MET B 1 95 ? 5.582 12.156 3.387 1 92.06 95 MET B C 1
ATOM 1881 O O . MET B 1 95 ? 5.488 13.32 3.787 1 92.06 95 MET B O 1
ATOM 1885 N N . LEU B 1 96 ? 5.121 11.781 2.283 1 89.31 96 LEU B N 1
ATOM 1886 C CA . LEU B 1 96 ? 4.352 12.695 1.441 1 89.31 96 LEU B CA 1
ATOM 1887 C C . LEU B 1 96 ? 3.127 13.219 2.186 1 89.31 96 LEU B C 1
ATOM 1889 O O . LEU B 1 96 ? 2.863 14.422 2.184 1 89.31 96 LEU B O 1
ATOM 1893 N N . LEU B 1 97 ? 2.35 12.414 2.822 1 87.06 97 LEU B N 1
ATOM 1894 C CA . LEU B 1 97 ? 1.123 12.805 3.508 1 87.06 97 LEU B CA 1
ATOM 1895 C C . LEU B 1 97 ? 1.437 13.586 4.781 1 87.06 97 LEU B C 1
ATOM 1897 O O . LEU B 1 97 ? 0.589 14.328 5.285 1 87.06 97 LEU B O 1
ATOM 1901 N N . LEU B 1 98 ? 2.619 13.336 5.258 1 84.44 98 LEU B N 1
ATOM 1902 C CA . LEU B 1 98 ? 3.047 14.117 6.414 1 84.44 98 LEU B CA 1
ATOM 1903 C C . LEU B 1 98 ? 3.652 15.445 5.973 1 84.44 98 LEU B C 1
ATOM 1905 O O . LEU B 1 98 ? 4.191 16.188 6.797 1 84.44 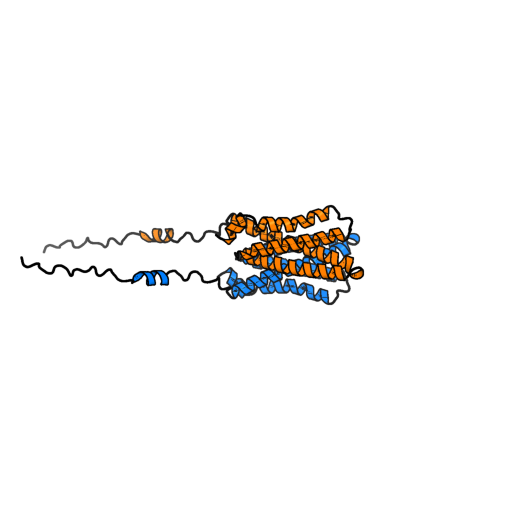98 LEU B O 1
ATOM 1909 N N . ARG B 1 99 ? 3.695 15.734 4.723 1 86 99 ARG B N 1
ATOM 1910 C CA . ARG B 1 99 ? 4.105 17 4.125 1 86 99 ARG B CA 1
ATOM 1911 C C . ARG B 1 99 ? 5.617 17.188 4.219 1 86 99 ARG B C 1
ATOM 1913 O O . ARG B 1 99 ? 6.094 18.297 4.488 1 86 99 ARG B O 1
ATOM 1920 N N . ARG B 1 100 ? 6.27 16.094 4.051 1 88.12 100 ARG B N 1
ATOM 1921 C CA . ARG B 1 100 ? 7.727 16.141 3.951 1 88.12 100 ARG B CA 1
ATOM 1922 C C . ARG B 1 100 ? 8.172 16.156 2.492 1 88.12 100 ARG B C 1
ATOM 1924 O O . ARG B 1 100 ? 7.77 15.297 1.707 1 88.12 100 ARG B O 1
ATOM 1931 N N . PRO B 1 101 ? 9.023 17.078 2.119 1 87.06 101 PRO B N 1
ATOM 1932 C CA . PRO B 1 101 ? 9.422 17.219 0.715 1 87.06 101 PRO B CA 1
ATOM 1933 C C . PRO B 1 101 ? 10.195 16.016 0.193 1 87.06 101 PRO B C 1
ATOM 1935 O O . PRO B 1 101 ? 10.211 15.758 -1.015 1 87.06 101 PRO B O 1
ATOM 1938 N N . PHE B 1 102 ? 10.773 15.188 1.035 1 88.94 102 PHE B N 1
ATOM 1939 C CA . PHE B 1 102 ? 11.555 14.023 0.631 1 88.94 102 PHE B CA 1
ATOM 1940 C C . PHE B 1 102 ? 10.641 12.898 0.157 1 88.94 102 PHE B C 1
ATOM 1942 O O . PHE B 1 102 ? 11.086 11.984 -0.537 1 88.94 102 PHE B O 1
ATOM 1949 N N . GLY B 1 103 ? 9.352 12.984 0.494 1 91.69 103 GLY B N 1
ATOM 1950 C CA . GLY B 1 103 ? 8.414 11.93 0.132 1 91.69 103 GLY B CA 1
ATOM 1951 C C . GLY B 1 103 ? 8.258 11.758 -1.367 1 91.69 103 GLY B C 1
ATOM 1952 O O . GLY B 1 103 ? 8.172 10.633 -1.862 1 91.69 103 GLY B O 1
ATOM 1953 N N . ARG B 1 104 ? 8.312 12.797 -2.098 1 90.75 104 ARG B N 1
ATOM 1954 C CA . ARG B 1 104 ? 8.125 12.734 -3.545 1 90.75 104 ARG B CA 1
ATOM 1955 C C . ARG B 1 104 ? 9.281 11.992 -4.215 1 90.75 104 ARG B C 1
ATOM 1957 O O . ARG B 1 104 ? 9.07 11.227 -5.16 1 90.75 104 ARG B O 1
ATOM 1964 N N . TYR B 1 105 ? 10.461 12.188 -3.742 1 93 105 TYR B N 1
ATOM 1965 C CA . TYR B 1 105 ? 11.625 11.508 -4.305 1 93 105 TYR B CA 1
ATOM 1966 C C . TYR B 1 105 ? 11.594 10.016 -4 1 93 105 TYR B C 1
ATOM 1968 O O . TYR B 1 105 ? 11.961 9.195 -4.844 1 93 105 TYR B O 1
ATOM 1976 N N . LEU B 1 106 ? 11.164 9.68 -2.877 1 94.31 106 LEU B N 1
ATOM 1977 C CA . LEU B 1 106 ? 11.062 8.273 -2.502 1 94.31 106 LEU B CA 1
ATOM 1978 C C . LEU B 1 106 ? 10.055 7.547 -3.381 1 94.31 106 LEU B C 1
ATOM 1980 O O . LEU B 1 106 ? 10.289 6.41 -3.795 1 94.31 106 LEU B O 1
ATOM 1984 N N . ILE B 1 107 ? 8.977 8.195 -3.664 1 95.44 107 ILE B N 1
ATOM 1985 C CA . ILE B 1 107 ? 7.957 7.613 -4.527 1 95.44 107 ILE B CA 1
ATOM 1986 C C . ILE B 1 107 ? 8.516 7.43 -5.938 1 95.44 107 ILE B C 1
ATOM 1988 O O . ILE B 1 107 ? 8.297 6.395 -6.57 1 95.44 107 ILE B O 1
ATOM 1992 N N . VAL B 1 108 ? 9.297 8.352 -6.398 1 94.94 108 VAL B N 1
ATOM 1993 C CA . VAL B 1 108 ? 9.906 8.266 -7.719 1 94.94 108 VAL B CA 1
ATOM 1994 C C . VAL B 1 108 ? 10.914 7.113 -7.75 1 94.94 108 VAL B C 1
ATOM 1996 O O . VAL B 1 108 ? 10.953 6.34 -8.703 1 94.94 108 VAL B O 1
ATOM 1999 N N . VAL B 1 109 ? 11.656 6.988 -6.73 1 94.75 109 VAL B N 1
ATOM 2000 C CA . VAL B 1 109 ? 12.609 5.891 -6.609 1 94.75 109 VAL B CA 1
ATOM 2001 C C . VAL B 1 109 ? 11.867 4.555 -6.668 1 94.75 109 VAL B C 1
ATOM 2003 O O . VAL B 1 109 ? 12.258 3.656 -7.418 1 94.75 109 VAL B O 1
ATOM 2006 N N . GLY B 1 110 ? 10.828 4.496 -5.891 1 95.06 110 GLY B N 1
ATOM 2007 C CA . GLY B 1 110 ? 10.016 3.291 -5.938 1 95.06 110 GLY B CA 1
ATOM 2008 C C . GLY B 1 110 ? 9.445 3.01 -7.316 1 95.06 110 GLY B C 1
ATOM 2009 O O . GLY B 1 110 ? 9.438 1.862 -7.766 1 95.06 110 GLY B O 1
ATOM 2010 N N . ALA B 1 111 ? 9.031 4 -7.941 1 95 111 ALA B N 1
ATOM 2011 C CA . ALA B 1 111 ? 8.461 3.857 -9.281 1 95 111 ALA B CA 1
ATOM 2012 C C . ALA B 1 111 ? 9.516 3.348 -10.266 1 95 111 ALA B C 1
ATOM 2014 O O . ALA B 1 111 ? 9.234 2.463 -11.078 1 95 111 ALA B O 1
ATOM 2015 N N . VAL B 1 112 ? 10.688 3.84 -10.211 1 93.75 112 VAL B N 1
ATOM 2016 C CA . VAL B 1 112 ? 11.781 3.418 -11.078 1 93.75 112 VAL B CA 1
ATOM 2017 C C . VAL B 1 112 ? 12.094 1.943 -10.836 1 93.75 112 VAL B C 1
ATOM 2019 O O . VAL B 1 112 ? 12.234 1.169 -11.789 1 93.75 112 VAL B O 1
ATOM 2022 N N . VAL B 1 113 ? 12.109 1.559 -9.633 1 94.44 113 VAL B N 1
ATOM 2023 C CA . VAL B 1 113 ? 12.391 0.173 -9.266 1 94.44 113 VAL B CA 1
ATOM 2024 C C . VAL B 1 113 ? 11.273 -0.73 -9.789 1 94.44 113 VAL B C 1
ATOM 2026 O O . VAL B 1 113 ? 11.539 -1.823 -10.297 1 94.44 113 VAL B O 1
ATOM 2029 N N . ALA B 1 114 ? 10.062 -0.25 -9.602 1 93.38 114 ALA B N 1
ATOM 2030 C CA . ALA B 1 114 ? 8.93 -1.014 -10.117 1 93.38 114 ALA B CA 1
ATOM 2031 C C . ALA B 1 114 ? 9.047 -1.228 -11.617 1 93.38 114 ALA B C 1
ATOM 2033 O O . ALA B 1 114 ? 8.836 -2.338 -12.117 1 93.38 114 ALA B O 1
ATOM 2034 N N . VAL B 1 115 ? 9.406 -0.277 -12.336 1 90.62 115 VAL B N 1
ATOM 2035 C CA . VAL B 1 115 ? 9.547 -0.367 -13.789 1 90.62 115 VAL B CA 1
ATOM 2036 C C . VAL B 1 115 ? 10.664 -1.344 -14.141 1 90.62 115 VAL B C 1
ATOM 2038 O O . VAL B 1 115 ? 10.531 -2.139 -15.07 1 90.62 115 VAL B O 1
ATOM 2041 N N . LEU B 1 116 ? 11.734 -1.318 -13.406 1 89.31 116 LEU B N 1
ATOM 2042 C CA . LEU B 1 116 ? 12.836 -2.256 -13.609 1 89.31 116 LEU B CA 1
ATOM 2043 C C . LEU B 1 116 ? 12.367 -3.693 -13.391 1 89.31 116 LEU B C 1
ATOM 2045 O O . LEU B 1 116 ? 12.781 -4.598 -14.117 1 89.31 116 LEU B O 1
ATOM 2049 N N . THR B 1 117 ? 11.594 -3.875 -12.367 1 87.38 117 THR B N 1
ATOM 2050 C CA . THR B 1 117 ? 11.055 -5.203 -12.094 1 87.38 117 THR B CA 1
ATOM 2051 C C . THR B 1 117 ? 10.188 -5.68 -13.25 1 87.38 117 THR B C 1
ATOM 2053 O O . THR B 1 117 ? 10.266 -6.84 -13.664 1 87.38 117 THR B O 1
ATOM 2056 N N . TYR B 1 118 ? 9.359 -4.82 -13.781 1 84.06 118 TYR B N 1
ATOM 2057 C CA . TYR B 1 118 ? 8.516 -5.176 -14.914 1 84.06 118 TYR B CA 1
ATOM 2058 C C . TYR B 1 118 ? 9.359 -5.477 -16.141 1 84.06 118 TYR B C 1
ATOM 2060 O O . TYR B 1 118 ? 8.984 -6.305 -16.984 1 84.06 118 TYR B O 1
ATOM 2068 N N . GLY B 1 119 ? 10.461 -4.766 -16.328 1 79.56 119 GLY B N 1
ATOM 2069 C CA . GLY B 1 119 ? 11.414 -5.086 -17.375 1 79.56 119 GLY B CA 1
ATOM 2070 C C . GLY B 1 119 ? 11.922 -6.516 -17.312 1 79.56 119 GLY B C 1
ATOM 2071 O O . GLY B 1 119 ? 12.109 -7.168 -18.344 1 79.56 119 GLY B O 1
ATOM 2072 N N . GLY B 1 120 ? 12.172 -7.051 -16.109 1 74.62 120 GLY B N 1
ATOM 2073 C CA . GLY B 1 120 ? 12.562 -8.445 -15.922 1 74.62 120 GLY B CA 1
ATOM 2074 C C . GLY B 1 120 ? 11.547 -9.422 -16.469 1 74.62 120 GLY B C 1
ATOM 2075 O O . GLY B 1 120 ? 11.906 -10.492 -16.953 1 74.62 120 GLY B O 1
ATOM 2076 N N . VAL B 1 121 ? 10.305 -9.031 -16.344 1 73.19 121 VAL B N 1
ATOM 2077 C CA . VAL B 1 121 ? 9.25 -9.883 -16.906 1 73.19 121 VAL B CA 1
ATOM 2078 C C . VAL B 1 121 ? 9.445 -10.023 -18.406 1 73.19 121 VAL B C 1
ATOM 2080 O O . VAL B 1 121 ? 9.227 -11.094 -18.969 1 73.19 121 VAL B O 1
ATOM 2083 N N . PHE B 1 122 ? 9.891 -8.922 -19.031 1 69.38 122 PHE B N 1
ATOM 2084 C CA . PHE B 1 122 ? 10.133 -8.938 -20.469 1 69.38 122 PHE B CA 1
ATOM 2085 C C . PHE B 1 122 ? 11.305 -9.859 -20.797 1 69.38 122 PHE B C 1
ATOM 2087 O O . PHE B 1 122 ? 11.25 -10.602 -21.781 1 69.38 122 PHE B O 1
ATOM 2094 N N . ILE B 1 123 ? 12.227 -9.82 -20.109 1 66.12 123 ILE B N 1
ATOM 2095 C CA . ILE B 1 123 ? 13.422 -10.633 -20.328 1 66.12 123 ILE B CA 1
ATOM 2096 C C . ILE B 1 123 ? 13.078 -12.109 -20.141 1 66.12 123 ILE B C 1
ATOM 2098 O O . ILE B 1 123 ? 13.57 -12.961 -20.891 1 66.12 123 ILE B O 1
ATOM 2102 N N . ALA B 1 124 ? 12.367 -12.352 -19.156 1 60.56 124 ALA B N 1
ATOM 2103 C CA . ALA B 1 124 ? 11.969 -13.734 -18.891 1 60.56 124 ALA B CA 1
ATOM 2104 C C . ALA B 1 124 ? 11.133 -14.281 -20.047 1 60.56 124 ALA B C 1
ATOM 2106 O O . ALA B 1 124 ? 10.969 -15.5 -20.172 1 60.56 124 ALA B O 1
ATOM 2107 N N . GLY B 1 125 ? 11.125 -13.602 -21.234 1 58 125 GLY B N 1
ATOM 2108 C CA . GLY B 1 125 ? 10.57 -14.031 -22.516 1 58 125 GLY B CA 1
ATOM 2109 C C . GLY B 1 125 ? 9.062 -14.156 -22.5 1 58 125 GLY B C 1
ATOM 2110 O O . GLY B 1 125 ? 8.484 -14.859 -23.328 1 58 125 GLY B O 1
ATOM 2111 N N . ALA B 1 126 ? 8.523 -14.188 -21.484 1 51.84 126 ALA B N 1
ATOM 2112 C CA . ALA B 1 126 ? 7.156 -14.695 -21.469 1 51.84 126 ALA B CA 1
ATOM 2113 C C . ALA B 1 126 ? 6.289 -13.938 -22.469 1 51.84 126 ALA B C 1
ATOM 2115 O O . ALA B 1 126 ? 6.605 -12.805 -22.844 1 51.84 126 ALA B O 1
ATOM 2116 N N . ARG B 1 127 ? 5.5 -14.633 -23.312 1 50.22 127 ARG B N 1
ATOM 2117 C CA . ARG B 1 127 ? 4.414 -14.133 -24.156 1 50.22 127 ARG B CA 1
ATOM 2118 C C . ARG B 1 127 ? 3.682 -12.984 -23.469 1 50.22 127 ARG B C 1
ATOM 2120 O O . ARG B 1 127 ? 2.836 -13.203 -22.609 1 50.22 127 ARG B O 1
ATOM 2127 N N . VAL B 1 128 ? 4.246 -11.945 -23.25 1 53.94 128 VAL B N 1
ATOM 2128 C CA . VAL B 1 128 ? 3.807 -10.836 -22.406 1 53.94 128 VAL B CA 1
ATOM 2129 C C . VAL B 1 128 ? 2.451 -10.328 -22.891 1 53.94 128 VAL B C 1
ATOM 2131 O O . VAL B 1 128 ? 2.316 -9.914 -24.047 1 53.94 128 VAL B O 1
ATOM 2134 N N . ALA B 1 129 ? 1.418 -10.914 -22.547 1 53.75 129 ALA B N 1
ATOM 2135 C CA . ALA B 1 129 ? 0.034 -10.508 -22.781 1 53.75 129 ALA B CA 1
ATOM 2136 C C . ALA B 1 129 ? -0.131 -9 -22.609 1 53.75 129 ALA B C 1
ATOM 2138 O O . ALA B 1 129 ? 0.7 -8.344 -21.969 1 53.75 129 ALA B O 1
ATOM 2139 N N . TRP B 1 130 ? -0.882 -8.43 -23.516 1 54.25 130 TRP B N 1
ATOM 2140 C CA . TRP B 1 130 ? -1.281 -7.031 -23.562 1 54.25 130 TRP B CA 1
ATOM 2141 C C . TRP B 1 130 ? -1.399 -6.453 -22.156 1 54.25 130 TRP B C 1
ATOM 2143 O O . TRP B 1 130 ? -1.134 -5.27 -21.938 1 54.25 130 TRP B O 1
ATOM 2153 N N . ILE B 1 131 ? -1.722 -7.273 -21.109 1 56.78 131 ILE B N 1
ATOM 2154 C CA . ILE B 1 131 ? -1.924 -6.836 -19.719 1 56.78 131 ILE B CA 1
ATOM 2155 C C . ILE B 1 131 ? -0.593 -6.387 -19.125 1 56.78 131 ILE B C 1
ATOM 2157 O O . ILE B 1 131 ? -0.554 -5.465 -18.312 1 56.78 131 ILE B O 1
ATOM 2161 N N . VAL B 1 132 ? 0.452 -6.941 -19.688 1 58.41 132 VAL B N 1
ATOM 2162 C CA . VAL B 1 132 ? 1.789 -6.625 -19.188 1 58.41 132 VAL B CA 1
ATOM 2163 C C . VAL B 1 132 ? 2.121 -5.168 -19.5 1 58.41 132 VAL B C 1
ATOM 2165 O O . VAL B 1 132 ? 2.82 -4.508 -18.719 1 58.41 132 VAL B O 1
ATOM 2168 N N . HIS B 1 133 ? 1.576 -4.855 -20.641 1 58.53 133 HIS B N 1
ATOM 2169 C CA . HIS B 1 133 ? 1.891 -3.477 -21 1 58.53 133 HIS B CA 1
ATOM 2170 C C . HIS B 1 133 ? 1.166 -2.49 -20.094 1 58.53 133 HIS B C 1
ATOM 2172 O O . HIS B 1 133 ? 1.564 -1.327 -19.984 1 58.53 133 HIS B O 1
ATOM 2178 N N . ALA B 1 134 ? 0.206 -2.924 -19.453 1 66.56 134 ALA B N 1
ATOM 2179 C CA . ALA B 1 134 ? -0.564 -2.053 -18.562 1 66.56 134 ALA B CA 1
ATOM 2180 C C . ALA B 1 134 ? 0.089 -1.951 -17.188 1 66.56 134 ALA B C 1
ATOM 2182 O O . ALA B 1 134 ? -0.108 -0.968 -16.469 1 66.56 134 ALA B O 1
ATOM 2183 N N . PHE B 1 135 ? 1.054 -2.793 -16.984 1 72.81 135 PHE B N 1
ATOM 2184 C CA . PHE B 1 135 ? 1.523 -2.898 -15.602 1 72.81 135 PHE B CA 1
ATOM 2185 C C . PHE B 1 135 ? 2.488 -1.767 -15.266 1 72.81 135 PHE B C 1
ATOM 2187 O O . PHE B 1 135 ? 2.398 -1.162 -14.195 1 72.81 135 PHE B O 1
ATOM 2194 N N . PRO B 1 136 ? 3.262 -1.354 -16.266 1 80.38 136 PRO B N 1
ATOM 2195 C CA . PRO B 1 136 ? 4.195 -0.274 -15.938 1 80.38 136 PRO B CA 1
ATOM 2196 C C . PRO B 1 136 ? 3.518 1.095 -15.891 1 80.38 136 PRO B C 1
ATOM 2198 O O . PRO B 1 136 ? 4.117 2.066 -15.422 1 80.38 136 PRO B O 1
ATOM 2201 N N . VAL B 1 137 ? 2.26 1.058 -16.266 1 85.12 137 VAL B N 1
ATOM 2202 C CA . VAL B 1 137 ? 1.534 2.324 -16.266 1 85.12 137 VAL B CA 1
ATOM 2203 C C . VAL B 1 137 ? 1.332 2.811 -14.836 1 85.12 137 VAL B C 1
ATOM 2205 O O . VAL B 1 137 ? 1.368 4.016 -14.578 1 85.12 137 VAL B O 1
ATOM 2208 N N . LEU B 1 138 ? 1.193 1.942 -14 1 90.38 138 LEU B N 1
ATOM 2209 C CA . LEU B 1 138 ? 0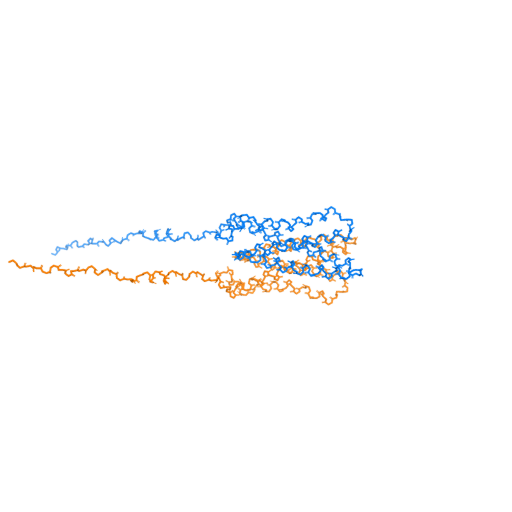.877 2.316 -12.625 1 90.38 138 LEU B CA 1
ATOM 2210 C C . LEU B 1 138 ? 2.062 3.008 -11.961 1 90.38 138 LEU B C 1
ATOM 2212 O O . LEU B 1 138 ? 1.921 4.105 -11.414 1 90.38 138 LEU B O 1
ATOM 2216 N N . PRO B 1 139 ? 3.23 2.4 -12.078 1 92.31 139 PRO B N 1
ATOM 2217 C CA . PRO B 1 139 ? 4.363 3.1 -11.469 1 92.31 139 PRO B CA 1
ATOM 2218 C C . PRO B 1 139 ? 4.699 4.41 -12.18 1 92.31 139 PRO B C 1
ATOM 2220 O O . PRO B 1 139 ? 5.105 5.379 -11.531 1 92.31 139 PRO B O 1
ATOM 2223 N N . ILE B 1 140 ? 4.531 4.469 -13.438 1 91.69 140 ILE B N 1
ATOM 2224 C CA . ILE B 1 140 ? 4.766 5.707 -14.172 1 91.69 140 ILE B CA 1
ATOM 2225 C C . ILE B 1 140 ? 3.779 6.777 -13.695 1 91.69 140 ILE B C 1
ATOM 2227 O O . ILE B 1 140 ? 4.172 7.918 -13.438 1 91.69 140 ILE B O 1
ATOM 2231 N N . ALA B 1 141 ? 2.6 6.441 -13.609 1 92.56 141 ALA B N 1
ATOM 2232 C CA . ALA B 1 141 ? 1.581 7.363 -13.125 1 92.56 141 ALA B CA 1
ATOM 2233 C C . ALA B 1 141 ? 1.918 7.859 -11.719 1 92.56 141 ALA B C 1
ATOM 2235 O O . ALA B 1 141 ? 1.744 9.039 -11.414 1 92.56 141 ALA B O 1
ATOM 2236 N N . SER B 1 142 ? 2.369 6.961 -10.875 1 93.06 142 SER B N 1
ATOM 2237 C CA . SER B 1 142 ? 2.746 7.359 -9.523 1 93.06 142 SER B CA 1
ATOM 2238 C C . SER B 1 142 ? 3.85 8.406 -9.547 1 93.06 142 SER B C 1
ATOM 2240 O O . SER B 1 142 ? 3.803 9.383 -8.789 1 93.06 142 SER B O 1
ATOM 2242 N N . ALA B 1 143 ? 4.828 8.203 -10.406 1 93.12 143 ALA B N 1
ATOM 2243 C CA . ALA B 1 143 ? 5.945 9.141 -10.508 1 93.12 143 ALA B CA 1
ATOM 2244 C C . ALA B 1 143 ? 5.477 10.492 -11.047 1 93.12 143 ALA B C 1
ATOM 2246 O O . ALA B 1 143 ? 5.855 11.539 -10.523 1 93.12 143 ALA B O 1
ATOM 2247 N N . VAL B 1 144 ? 4.711 10.484 -12.078 1 92.5 144 VAL B N 1
ATOM 2248 C CA . VAL B 1 144 ? 4.219 11.703 -12.719 1 92.5 144 VAL B CA 1
ATOM 2249 C C . VAL B 1 144 ? 3.393 12.508 -11.719 1 92.5 144 VAL B C 1
ATOM 2251 O O . VAL B 1 144 ? 3.549 13.727 -11.609 1 92.5 144 VAL B O 1
ATOM 2254 N N . LEU B 1 145 ? 2.562 11.852 -10.977 1 92.31 145 LEU B N 1
ATOM 2255 C CA . LEU B 1 145 ? 1.742 12.523 -9.977 1 92.31 145 LEU B CA 1
ATOM 2256 C C . LEU B 1 145 ? 2.609 13.102 -8.867 1 92.31 145 LEU B C 1
ATOM 2258 O O . LEU B 1 145 ? 2.34 14.195 -8.359 1 92.31 145 LEU B O 1
ATOM 2262 N N . ALA B 1 146 ? 3.564 12.312 -8.492 1 90.5 146 ALA B N 1
ATOM 2263 C CA . ALA B 1 146 ? 4.441 12.758 -7.414 1 90.5 146 ALA B CA 1
ATOM 2264 C C . ALA B 1 146 ? 5.219 14.008 -7.816 1 90.5 146 ALA B C 1
ATOM 2266 O O . ALA B 1 146 ? 5.523 14.859 -6.973 1 90.5 146 ALA B O 1
ATOM 2267 N N . LEU B 1 147 ? 5.562 14.078 -9.047 1 90.62 147 LEU B N 1
ATOM 2268 C CA . LEU B 1 147 ? 6.371 15.203 -9.516 1 90.62 147 LEU B CA 1
ATOM 2269 C C . LEU B 1 147 ? 5.488 16.344 -10 1 90.62 147 LEU B C 1
ATOM 2271 O O . LEU B 1 147 ? 5.992 17.391 -10.406 1 90.62 147 LEU B O 1
ATOM 2275 N N . HIS B 1 148 ? 4.293 16.141 -10.031 1 88 148 HIS B N 1
ATOM 2276 C CA . HIS B 1 148 ? 3.367 17.172 -10.484 1 88 148 HIS B CA 1
ATOM 2277 C C . HIS B 1 148 ? 3.473 18.422 -9.625 1 88 148 HIS B C 1
ATOM 2279 O O . HIS B 1 148 ? 3.67 18.328 -8.406 1 88 148 HIS B O 1
ATOM 2285 N N . PRO B 1 149 ? 3.369 19.688 -10.305 1 83.19 149 PRO B N 1
ATOM 2286 C CA . PRO B 1 149 ? 3.504 20.953 -9.594 1 83.19 149 PRO B CA 1
ATOM 2287 C C . PRO B 1 149 ? 2.48 21.109 -8.469 1 83.19 149 PRO B C 1
ATOM 2289 O O . PRO B 1 149 ? 2.777 21.719 -7.438 1 83.19 149 PRO B O 1
ATOM 2292 N N . GLN B 1 150 ? 1.377 20.609 -8.648 1 79.56 150 GLN B N 1
ATOM 2293 C CA . GLN B 1 150 ? 0.346 20.719 -7.625 1 79.56 150 GLN B CA 1
ATOM 2294 C C . GLN B 1 150 ? 0.736 19.938 -6.367 1 79.56 150 GLN B C 1
ATOM 2296 O O . GLN B 1 150 ? 0.404 20.344 -5.254 1 79.56 150 GLN B O 1
ATOM 2301 N N . THR B 1 151 ? 1.34 18.844 -6.496 1 77.88 151 THR B N 1
ATOM 2302 C CA . THR B 1 151 ? 1.833 18.109 -5.344 1 77.88 151 THR B CA 1
ATOM 2303 C C . THR B 1 151 ? 2.932 18.891 -4.629 1 77.88 151 THR B C 1
ATOM 2305 O O . THR B 1 151 ? 2.992 18.906 -3.396 1 77.88 151 THR B O 1
ATOM 2308 N N . ARG B 1 152 ? 3.773 19.438 -5.441 1 74.88 152 ARG B N 1
ATOM 2309 C CA . ARG B 1 152 ? 4.816 20.281 -4.859 1 74.88 152 ARG B CA 1
ATOM 2310 C C . ARG B 1 152 ? 4.215 21.422 -4.051 1 74.88 152 ARG B C 1
ATOM 2312 O O . ARG B 1 152 ? 4.723 21.766 -2.98 1 74.88 152 ARG B O 1
ATOM 2319 N N . ARG B 1 153 ? 3.182 22.031 -4.477 1 76.75 153 ARG B N 1
ATOM 2320 C CA . ARG B 1 153 ? 2.525 23.141 -3.771 1 76.75 153 ARG B CA 1
ATOM 2321 C C . ARG B 1 153 ? 1.96 22.672 -2.436 1 76.75 153 ARG B C 1
ATOM 2323 O O . ARG B 1 153 ? 1.978 23.406 -1.453 1 76.75 153 ARG B O 1
ATOM 2330 N N . TRP B 1 154 ? 1.422 21.484 -2.479 1 76.69 154 TRP B N 1
ATOM 2331 C CA . TRP B 1 154 ? 0.899 20.891 -1.252 1 76.69 154 TRP B CA 1
ATOM 2332 C C . TRP B 1 154 ? 2.002 20.719 -0.212 1 76.69 154 TRP B C 1
ATOM 2334 O O . TRP B 1 154 ? 1.78 20.953 0.979 1 76.69 154 TRP B O 1
ATOM 2344 N N . LEU B 1 155 ? 3.133 20.422 -0.615 1 72.25 155 LEU B N 1
ATOM 2345 C CA . LEU B 1 155 ? 4.238 20.125 0.288 1 72.25 155 LEU B CA 1
ATOM 2346 C C . LEU B 1 155 ? 4.867 21.406 0.817 1 72.25 155 LEU B C 1
ATOM 2348 O O . LEU B 1 155 ? 5.371 21.438 1.941 1 72.25 155 LEU B O 1
ATOM 2352 N N . PHE B 1 156 ? 4.793 22.5 0.1 1 72.06 156 PHE B N 1
ATOM 2353 C CA . PHE B 1 156 ? 5.52 23.703 0.466 1 72.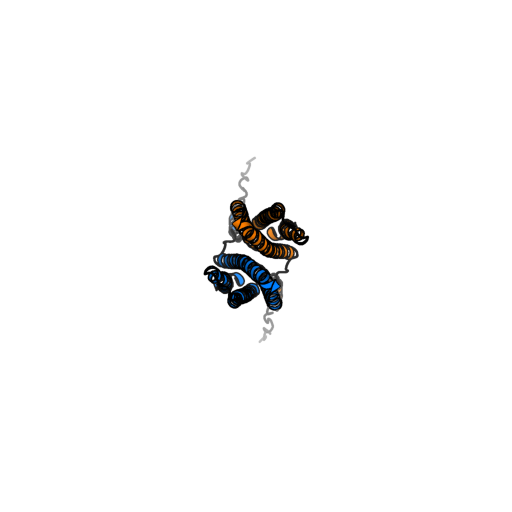06 156 PHE B CA 1
ATOM 2354 C C . PHE B 1 156 ? 4.555 24.812 0.889 1 72.06 156 PHE B C 1
ATOM 2356 O O . PHE B 1 156 ? 4.984 25.875 1.349 1 72.06 156 PHE B O 1
ATOM 2363 N N . ASP B 1 157 ? 3.256 24.688 0.706 1 63 157 ASP B N 1
ATOM 2364 C CA . ASP B 1 157 ? 2.33 25.688 1.208 1 63 157 ASP B CA 1
ATOM 2365 C C . ASP B 1 157 ? 2.061 25.5 2.699 1 63 157 ASP B C 1
ATOM 2367 O O . ASP B 1 157 ? 2.043 24.359 3.189 1 63 157 ASP B O 1
#